Protein AF-B5VSN3-F1 (afdb_monomer)

Organism: Saccharomyces cerevisiae (strain AWRI1631) (NCBI:txid545124)

Secondary structure (DSSP, 8-state):
-EEE--TTGGGT--------------S---------------GGGS-HHHHHHHTS----EEESEEEE--SHHHHHHHHHHHHHHHHHS-S---EEEE-SSSSTTTT-----EE-HHHHHHH-TT---TTSSSS-GGGEEE-----EEEEETTEEEEEPPPGGG--TTT-EEE-TT-

Radius of gyration: 22.96 Å; Cα contacts (8 Å, |Δi|>4): 185; chains: 1; bounding box: 56×45×65 Å

pLDDT: mean 77.48, std 22.09, range [25.81, 97.44]

Nearest PDB structures (foldseek):
  5mq6-assembly1_A  TM=5.445E-01  e=1.965E+00  Thermothelomyces thermophilus
  6wxq-assembly1_B  TM=4.000E-01  e=3.813E+00  Sac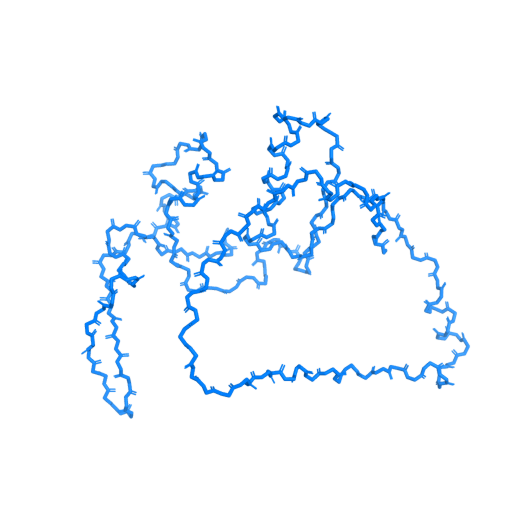charolobus solfataricus

Mean predicted aligned error: 13.09 Å

InterPro domains:
  IPR036188 FAD/NAD(P)-binding domain superfamily [G3DSA:3.50.50.60] (61-177)
  IPR036188 FAD/NAD(P)-binding domain superfamily [SSF51905] (62-170)
  IPR040156 Electron transfer flavoprotein-ubiquinone oxidoreductase [PTHR10617] (43-177)

Solvent-accessible surface area (backbone atoms only — not comparable to full-atom values): 11647 Å² total; per-residue (Å²): 90,82,45,78,71,58,92,69,67,68,77,75,63,80,79,78,81,82,76,83,76,83,80,77,90,74,84,78,90,79,73,78,77,73,82,75,78,63,80,71,74,61,75,86,79,54,55,72,67,57,52,50,63,73,63,54,88,66,69,67,51,83,33,72,40,80,38,82,39,50,48,73,69,40,46,52,48,54,53,51,54,51,55,47,23,66,74,78,55,85,66,69,79,42,73,46,73,46,51,92,46,97,43,81,32,72,80,54,82,63,93,37,72,46,62,32,68,64,41,44,73,77,41,71,84,65,85,40,96,76,43,38,102,59,62,71,91,63,44,44,72,29,81,75,86,84,44,66,51,78,55,91,96,43,74,44,80,45,88,71,55,81,91,73,68,41,61,83,68,22,26,40,40,64,72,52,112

Sequence (177 aa):
MIKFTNENLIRGIRMTISAKSRHLALGTDMTRKFSLSCRFLNKANLTEEEKELLNEPRARDYVDVCIVGGGPAGLATAIKLKQLDNSSGTGQLRVVVLEKSSVLGGQTVSGAILEPGVWKELFPDEKSDIGIPLPKELATLVTKEHLKFLKGKWAISVPEPSQMINKGRNYIVSLNQ

Structure (mmCIF, N/CA/C/O backbone):
data_AF-B5VSN3-F1
#
_entry.id   AF-B5VSN3-F1
#
loop_
_atom_site.group_PDB
_atom_site.id
_atom_site.type_symbol
_atom_site.label_atom_id
_atom_site.label_alt_id
_atom_site.label_comp_id
_atom_site.label_asym_id
_atom_site.label_entity_id
_atom_site.label_seq_id
_atom_site.pdbx_PDB_ins_code
_atom_site.Cartn_x
_atom_site.Cartn_y
_atom_site.Cartn_z
_atom_site.occupancy
_atom_site.B_iso_or_equiv
_atom_site.auth_seq_id
_atom_site.auth_comp_id
_atom_site.auth_asym_id
_atom_site.auth_atom_id
_atom_site.pdbx_PDB_model_num
ATOM 1 N N . MET A 1 1 ? -8.349 1.390 23.934 1.00 45.75 1 MET A N 1
ATOM 2 C CA . MET A 1 1 ? -8.707 0.011 23.502 1.00 45.75 1 MET A CA 1
ATOM 3 C C . MET A 1 1 ? -9.962 0.106 22.651 1.00 45.75 1 MET A C 1
ATOM 5 O O . MET A 1 1 ? -10.958 0.610 23.158 1.00 45.75 1 MET A O 1
ATOM 9 N N . ILE A 1 2 ? -9.895 -0.281 21.375 1.00 48.22 2 ILE A N 1
ATOM 10 C CA . ILE A 1 2 ? -11.029 -0.165 20.445 1.00 48.22 2 ILE A CA 1
ATOM 11 C C . ILE A 1 2 ? -12.015 -1.301 20.718 1.00 48.22 2 ILE A C 1
ATOM 13 O O . ILE A 1 2 ? -11.603 -2.455 20.831 1.00 48.22 2 ILE A O 1
ATOM 17 N N . LYS A 1 3 ? -13.299 -0.967 20.876 1.00 41.62 3 LYS A N 1
ATOM 18 C CA . LYS A 1 3 ? -14.378 -1.949 21.024 1.00 41.62 3 LYS A CA 1
ATOM 19 C C . LYS A 1 3 ? -15.185 -1.995 19.729 1.00 41.62 3 LYS A C 1
ATOM 21 O O . LYS A 1 3 ? -15.643 -0.959 19.257 1.00 41.62 3 LYS A O 1
ATOM 26 N N . PHE A 1 4 ? -15.350 -3.194 19.180 1.00 42.50 4 PHE A N 1
ATOM 27 C CA . PHE A 1 4 ? -16.197 -3.442 18.016 1.00 42.50 4 PHE A CA 1
ATOM 28 C C . PHE A 1 4 ? -17.667 -3.344 18.439 1.00 42.50 4 PHE A C 1
ATOM 30 O O . PHE A 1 4 ? -18.063 -3.975 19.420 1.00 42.50 4 PHE A O 1
ATOM 37 N N . THR A 1 5 ? -18.456 -2.518 17.752 1.00 42.69 5 THR A N 1
ATOM 38 C CA . THR A 1 5 ? -19.834 -2.182 18.156 1.00 42.69 5 THR A CA 1
ATOM 39 C C . THR A 1 5 ? -20.899 -3.162 17.685 1.00 42.69 5 THR A C 1
ATOM 41 O O . THR A 1 5 ? -22.016 -3.090 18.189 1.00 42.69 5 THR A O 1
ATOM 44 N N . ASN A 1 6 ? -20.624 -4.066 16.740 1.00 43.12 6 ASN A N 1
ATOM 45 C CA . ASN A 1 6 ? -21.704 -4.883 16.187 1.00 43.12 6 ASN A CA 1
ATOM 46 C C . ASN A 1 6 ? -21.222 -6.203 15.569 1.00 43.12 6 ASN A C 1
ATOM 48 O O . ASN A 1 6 ? -20.603 -6.213 14.507 1.00 43.12 6 ASN A O 1
ATOM 52 N N . GLU A 1 7 ? -21.569 -7.334 16.187 1.00 45.59 7 GLU A N 1
ATOM 53 C CA . GLU A 1 7 ? -21.295 -8.673 15.635 1.00 45.59 7 GLU A CA 1
ATOM 54 C C . GLU A 1 7 ? -22.140 -8.988 14.380 1.00 45.59 7 GLU A C 1
ATOM 56 O O . GLU A 1 7 ? -21.843 -9.926 13.640 1.00 45.59 7 GLU A O 1
ATOM 61 N N . ASN A 1 8 ? -23.171 -8.183 14.089 1.00 41.06 8 ASN A N 1
ATOM 62 C CA . ASN A 1 8 ? -24.129 -8.448 13.011 1.00 41.06 8 ASN A CA 1
ATOM 63 C C . ASN A 1 8 ? -23.802 -7.782 11.661 1.00 41.06 8 ASN A C 1
ATOM 65 O O . ASN A 1 8 ? -24.326 -8.225 10.639 1.00 41.06 8 ASN A O 1
ATOM 69 N N . LEU A 1 9 ? -22.917 -6.776 11.604 1.00 43.16 9 LEU A N 1
ATOM 70 C CA . LEU A 1 9 ? -22.635 -6.042 10.355 1.00 43.16 9 LEU A CA 1
ATOM 71 C C . LEU A 1 9 ? -21.688 -6.805 9.404 1.00 43.16 9 LEU A C 1
ATOM 73 O O . LEU A 1 9 ? -21.712 -6.610 8.191 1.00 43.16 9 LEU A O 1
ATOM 77 N N . ILE A 1 10 ? -20.909 -7.753 9.937 1.00 43.22 10 ILE A N 1
ATOM 78 C CA . ILE A 1 10 ? -19.956 -8.575 9.170 1.00 43.22 10 ILE A CA 1
ATOM 79 C C . ILE A 1 10 ? -20.681 -9.603 8.274 1.00 43.22 10 ILE A C 1
ATOM 81 O O . ILE A 1 10 ? -20.116 -10.086 7.296 1.00 43.22 10 ILE A O 1
ATOM 85 N N . ARG A 1 11 ? -21.960 -9.913 8.541 1.00 40.06 11 ARG A N 1
ATOM 86 C CA . ARG A 1 11 ? -22.731 -10.900 7.759 1.00 40.06 11 ARG A CA 1
ATOM 87 C C . ARG A 1 11 ? -23.203 -10.391 6.390 1.00 40.06 11 ARG A C 1
ATOM 89 O O . ARG A 1 11 ? -23.526 -11.212 5.537 1.00 40.06 11 ARG A O 1
ATOM 96 N N . GLY A 1 12 ? -23.242 -9.073 6.169 1.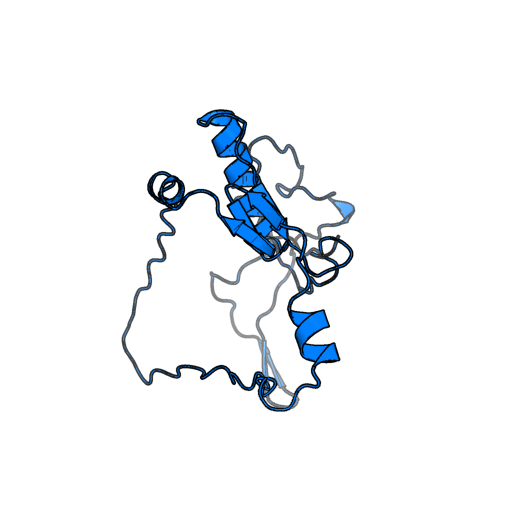00 33.47 12 GLY A N 1
ATOM 97 C CA . GLY A 1 12 ? -23.753 -8.471 4.927 1.00 33.47 12 GLY A CA 1
ATOM 98 C C . GLY A 1 12 ? -22.705 -8.247 3.832 1.00 33.47 12 GLY A C 1
ATOM 99 O O . GLY A 1 12 ? -23.048 -8.190 2.654 1.00 33.47 12 GLY A O 1
ATOM 100 N N . ILE A 1 13 ? -21.421 -8.161 4.190 1.00 40.94 13 ILE A N 1
ATOM 101 C CA . ILE A 1 13 ? -20.334 -7.887 3.242 1.00 40.94 13 ILE A CA 1
ATOM 102 C C . ILE A 1 13 ? -19.675 -9.219 2.866 1.00 40.94 13 ILE A C 1
ATOM 104 O O . ILE A 1 13 ? -18.690 -9.654 3.461 1.00 40.94 13 ILE A O 1
ATOM 108 N N . ARG A 1 14 ? -20.237 -9.904 1.865 1.00 32.31 14 ARG A N 1
ATOM 109 C CA . ARG A 1 14 ? -19.662 -11.138 1.306 1.00 32.31 14 ARG A CA 1
ATOM 110 C C . ARG A 1 14 ? -18.461 -10.795 0.413 1.00 32.31 14 ARG A C 1
ATOM 112 O O . ARG A 1 14 ? -18.553 -10.839 -0.811 1.00 32.31 14 ARG A O 1
ATOM 119 N N . MET A 1 15 ? -17.321 -10.458 1.018 1.00 30.66 15 MET A N 1
ATOM 120 C CA . MET A 1 15 ? -16.032 -10.385 0.315 1.00 30.66 15 MET A CA 1
ATOM 121 C C . MET A 1 15 ? -15.606 -11.809 -0.050 1.00 30.66 15 MET A C 1
ATOM 123 O O . MET A 1 15 ? -15.008 -12.532 0.744 1.00 30.66 15 MET A O 1
ATOM 127 N N . THR A 1 16 ? -15.978 -12.250 -1.251 1.00 25.81 16 THR A N 1
ATOM 128 C CA . THR A 1 16 ? -15.616 -13.576 -1.759 1.00 25.81 16 THR A CA 1
ATOM 129 C C . THR A 1 16 ? -14.185 -13.517 -2.284 1.00 25.81 16 THR A C 1
ATOM 131 O O . THR A 1 16 ? -13.958 -13.315 -3.472 1.00 25.81 16 THR A O 1
ATOM 134 N N . ILE A 1 17 ? -13.196 -13.673 -1.404 1.00 34.41 17 ILE A N 1
ATOM 135 C CA . ILE A 1 17 ? -11.809 -13.880 -1.832 1.00 34.41 17 ILE A CA 1
ATOM 136 C C . ILE A 1 17 ? -11.719 -15.324 -2.344 1.00 34.41 17 ILE A C 1
ATOM 138 O O . ILE A 1 17 ? -11.522 -16.267 -1.580 1.00 34.41 17 ILE A O 1
ATOM 142 N N . SER A 1 18 ? -11.933 -15.522 -3.646 1.00 28.95 18 SER A N 1
ATOM 143 C CA . SER A 1 18 ? -11.805 -16.832 -4.291 1.00 28.95 18 SER A CA 1
ATOM 144 C C . SER A 1 18 ? -10.325 -17.191 -4.473 1.00 28.95 18 SER A C 1
ATOM 146 O O . SER A 1 18 ? -9.770 -17.068 -5.565 1.00 28.95 18 SER A O 1
ATOM 148 N N . ALA A 1 19 ? -9.682 -17.691 -3.419 1.00 32.91 19 ALA A N 1
ATOM 149 C CA . ALA A 1 19 ? -8.397 -18.371 -3.537 1.00 32.91 19 ALA A CA 1
ATOM 150 C C . ALA A 1 19 ? -8.619 -19.794 -4.087 1.00 32.91 19 ALA A C 1
ATOM 152 O O . ALA A 1 19 ? -8.910 -20.730 -3.343 1.00 32.91 19 ALA A O 1
ATOM 153 N N . LYS A 1 20 ? -8.494 -19.983 -5.408 1.00 29.33 20 LYS A N 1
ATOM 154 C CA . LYS A 1 20 ? -8.434 -21.326 -6.016 1.00 29.33 20 LYS A CA 1
ATOM 155 C C . LYS A 1 20 ? -7.078 -21.964 -5.692 1.00 29.33 20 LYS A C 1
ATOM 157 O O . LYS A 1 20 ? -6.143 -21.887 -6.484 1.00 29.33 20 LYS A O 1
ATOM 162 N N . SER A 1 21 ? -6.974 -22.608 -4.532 1.00 34.50 21 SER A N 1
ATOM 163 C CA . SER A 1 21 ? -5.844 -23.484 -4.209 1.00 34.50 21 SER A CA 1
ATOM 164 C C . SER A 1 21 ? -6.031 -24.822 -4.929 1.00 34.50 21 SER A C 1
ATOM 166 O O . SER A 1 21 ? -6.874 -25.634 -4.550 1.00 34.50 21 SER A O 1
ATOM 168 N N . ARG A 1 22 ? -5.280 -25.050 -6.013 1.00 33.09 22 ARG A N 1
ATOM 169 C CA . ARG A 1 22 ? -5.119 -26.393 -6.587 1.00 33.09 22 ARG A CA 1
ATOM 170 C C . ARG A 1 22 ? -4.078 -27.121 -5.743 1.00 33.09 2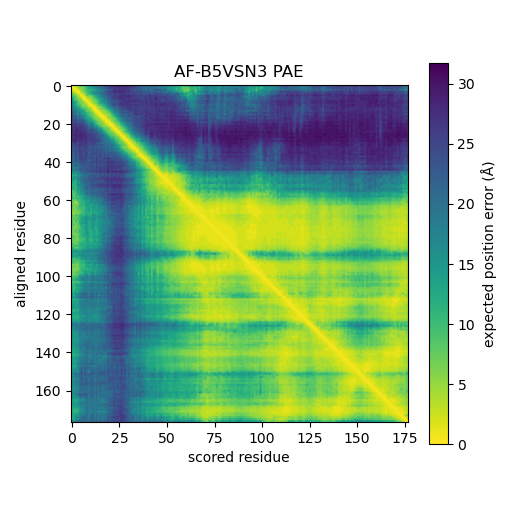2 ARG A C 1
ATOM 172 O O . ARG A 1 22 ? -2.882 -26.971 -5.967 1.00 33.09 22 ARG A O 1
ATOM 179 N N . HIS A 1 23 ? -4.539 -27.860 -4.743 1.00 29.59 23 HIS A N 1
ATOM 180 C CA . HIS A 1 23 ? -3.684 -28.714 -3.928 1.00 29.59 23 HIS A CA 1
ATOM 181 C C . HIS A 1 23 ? -3.366 -30.002 -4.702 1.00 29.59 23 HIS A C 1
ATOM 183 O O . HIS A 1 23 ? -4.217 -30.875 -4.848 1.00 29.59 23 HIS A O 1
ATOM 189 N N . LEU A 1 24 ? -2.138 -30.105 -5.217 1.00 33.94 24 LEU A N 1
ATOM 190 C CA . LEU A 1 24 ? -1.492 -31.390 -5.474 1.00 33.94 24 LEU A CA 1
ATOM 191 C C . LEU A 1 24 ? -0.785 -31.769 -4.174 1.00 33.94 24 LEU A C 1
ATOM 193 O O . LEU A 1 24 ? 0.160 -31.107 -3.753 1.00 33.94 24 LEU A O 1
ATOM 197 N N . ALA A 1 25 ? -1.328 -32.782 -3.507 1.00 40.59 25 ALA A N 1
ATOM 198 C CA . ALA A 1 25 ? -0.822 -33.299 -2.250 1.00 40.59 25 ALA A CA 1
ATOM 199 C C . ALA A 1 25 ? 0.573 -33.903 -2.447 1.00 40.59 25 ALA A C 1
ATOM 201 O O . ALA A 1 25 ? 0.716 -34.893 -3.160 1.00 40.59 25 ALA A O 1
ATOM 202 N N . LEU A 1 26 ? 1.584 -33.340 -1.783 1.00 34.41 26 LEU A N 1
ATOM 203 C CA . LEU A 1 26 ? 2.806 -34.062 -1.444 1.00 34.41 26 LEU A CA 1
ATOM 204 C C . LEU A 1 26 ? 3.528 -33.376 -0.273 1.00 34.41 26 LEU A C 1
ATOM 206 O O . LEU A 1 26 ? 4.030 -32.267 -0.408 1.00 34.41 26 LEU A O 1
ATOM 210 N N . GLY A 1 27 ? 3.610 -34.094 0.850 1.00 38.00 27 GLY A N 1
ATOM 211 C CA . GLY A 1 27 ? 4.744 -34.023 1.773 1.00 38.00 27 GLY A CA 1
ATOM 212 C C . GLY A 1 27 ? 4.756 -32.909 2.822 1.00 38.00 27 GLY A C 1
ATOM 213 O O . GLY A 1 27 ? 5.206 -31.801 2.565 1.00 38.00 27 GLY A O 1
ATOM 214 N N . THR A 1 28 ? 4.427 -33.306 4.056 1.00 38.47 28 THR A N 1
ATOM 215 C CA . THR A 1 28 ? 4.777 -32.675 5.345 1.00 38.47 28 THR A CA 1
ATOM 216 C C . THR A 1 28 ? 4.220 -31.273 5.612 1.00 38.47 28 THR A C 1
ATOM 218 O O . THR A 1 28 ? 4.776 -30.264 5.184 1.00 38.47 28 THR A O 1
ATOM 221 N N . ASP A 1 29 ? 3.167 -31.225 6.435 1.00 40.72 29 ASP A N 1
ATOM 222 C CA . ASP A 1 29 ? 2.697 -30.024 7.130 1.00 40.72 29 ASP A CA 1
ATOM 223 C C . ASP A 1 29 ? 3.810 -29.455 8.016 1.00 40.72 29 ASP A C 1
ATOM 225 O O . ASP A 1 29 ? 3.952 -29.771 9.199 1.00 40.72 29 ASP A O 1
ATOM 229 N N . MET A 1 30 ? 4.626 -28.577 7.443 1.00 41.88 30 MET A N 1
ATOM 230 C CA . MET A 1 30 ? 5.536 -27.741 8.206 1.00 41.88 30 MET A CA 1
ATOM 231 C C . MET A 1 30 ? 4.739 -26.562 8.775 1.00 41.88 30 MET A C 1
ATOM 233 O O . MET A 1 30 ? 4.862 -25.419 8.333 1.00 41.88 30 MET A O 1
ATOM 237 N N . THR A 1 31 ? 3.899 -26.831 9.778 1.00 42.66 31 THR A N 1
ATOM 238 C CA . THR A 1 31 ? 3.312 -25.769 10.597 1.00 42.66 31 THR A CA 1
ATOM 239 C C . THR A 1 31 ? 4.455 -25.064 11.323 1.00 42.66 31 THR A C 1
ATOM 241 O O . THR A 1 31 ? 5.028 -25.607 12.273 1.00 42.66 31 THR A O 1
ATOM 244 N N . ARG A 1 32 ? 4.829 -23.857 10.884 1.00 41.09 32 ARG A N 1
ATOM 245 C CA . ARG A 1 32 ? 5.711 -22.989 11.672 1.00 41.09 32 ARG A CA 1
ATOM 246 C C . ARG A 1 32 ? 5.003 -22.694 12.992 1.00 41.09 32 ARG A C 1
ATOM 248 O O . ARG A 1 32 ? 4.080 -21.886 13.036 1.00 41.09 32 ARG A O 1
ATOM 255 N N . LYS A 1 33 ? 5.439 -23.344 14.073 1.00 36.00 33 LYS A N 1
ATOM 256 C CA . LYS A 1 33 ? 5.098 -22.925 15.433 1.00 36.00 33 LYS A CA 1
ATOM 257 C C . LYS A 1 33 ? 5.699 -21.536 15.624 1.00 36.00 33 LYS A C 1
ATOM 259 O O . LYS A 1 33 ? 6.909 -21.405 15.797 1.00 36.00 33 LYS A O 1
ATOM 264 N N . PHE A 1 34 ? 4.875 -20.496 15.543 1.00 40.59 34 PHE A N 1
ATOM 265 C CA . PHE A 1 34 ? 5.279 -19.193 16.051 1.00 40.59 34 PHE A CA 1
ATOM 266 C C . PHE A 1 34 ? 5.661 -19.376 17.519 1.00 40.59 34 PHE A C 1
ATOM 268 O O . PHE A 1 34 ? 4.905 -19.957 18.299 1.00 40.59 34 PHE A O 1
ATOM 275 N N . SER A 1 35 ? 6.858 -18.921 17.883 1.00 44.84 35 SER A N 1
ATOM 276 C CA . SER A 1 35 ? 7.252 -18.825 19.281 1.00 44.84 35 SER A CA 1
ATOM 277 C C . SER A 1 35 ? 6.304 -17.840 19.960 1.00 44.84 35 SER A C 1
ATOM 279 O O . SER A 1 35 ? 6.446 -16.628 19.823 1.00 44.84 35 SER A O 1
ATOM 281 N N . LEU A 1 36 ? 5.330 -18.369 20.697 1.00 42.28 36 LEU A N 1
ATOM 282 C CA . LEU A 1 36 ? 4.501 -17.631 21.648 1.00 42.28 36 LEU A CA 1
ATOM 283 C C . LEU A 1 36 ? 5.272 -17.358 22.945 1.00 42.28 36 LEU A C 1
ATOM 285 O O . LEU A 1 36 ? 4.664 -17.256 24.007 1.00 42.28 36 LEU A O 1
ATOM 289 N N . SER A 1 37 ? 6.602 -17.206 22.884 1.00 41.84 37 SER A N 1
ATOM 290 C CA . SER A 1 37 ? 7.376 -16.637 23.990 1.00 41.84 37 SER A CA 1
ATOM 291 C C . SER A 1 37 ? 7.079 -15.137 24.101 1.00 41.84 37 SER A C 1
ATOM 293 O O . SER A 1 37 ? 7.939 -14.268 23.997 1.00 41.84 37 SER A O 1
ATOM 295 N N . CYS A 1 38 ? 5.804 -14.814 24.297 1.00 39.34 38 CYS A N 1
ATOM 296 C CA . CYS A 1 38 ? 5.445 -13.710 25.140 1.00 39.34 38 CYS A CA 1
ATOM 297 C C . CYS A 1 38 ? 5.936 -14.134 26.523 1.00 39.3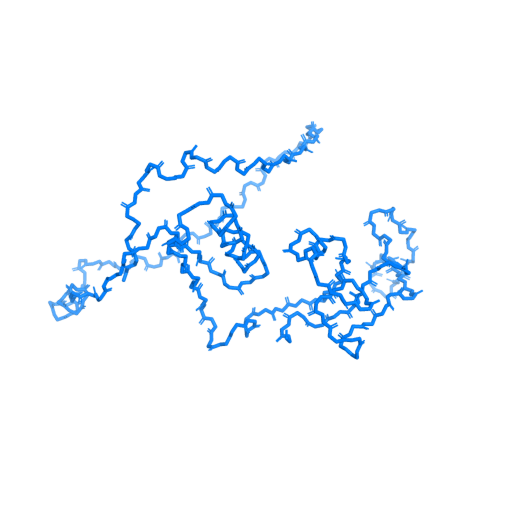4 38 CYS A C 1
ATOM 299 O O . CYS A 1 38 ? 5.472 -15.137 27.069 1.00 39.34 38 CYS A O 1
ATOM 301 N N . ARG A 1 39 ? 6.909 -13.410 27.082 1.00 47.16 39 ARG A N 1
ATOM 302 C CA . ARG A 1 39 ? 7.096 -13.421 28.530 1.00 47.16 39 ARG A CA 1
ATOM 303 C C . ARG A 1 39 ? 5.780 -12.916 29.106 1.00 47.16 39 ARG A C 1
ATOM 305 O O . ARG A 1 39 ? 5.575 -11.711 29.206 1.00 47.16 39 ARG A O 1
ATOM 312 N N . PHE A 1 40 ? 4.865 -13.836 29.397 1.00 47.84 40 PHE A N 1
ATOM 313 C CA . PHE A 1 40 ? 3.697 -13.541 30.198 1.00 47.84 40 PHE A CA 1
ATOM 314 C C . PHE A 1 40 ? 4.254 -13.014 31.513 1.00 47.84 40 PHE A C 1
ATOM 316 O O . PHE A 1 40 ? 4.848 -13.766 32.285 1.00 47.84 40 PHE A O 1
ATOM 323 N N . LEU A 1 41 ? 4.152 -11.699 31.713 1.00 52.19 41 LEU A N 1
ATOM 324 C CA . LEU A 1 41 ? 4.392 -11.088 33.008 1.00 52.19 41 LEU A CA 1
ATOM 325 C C . LEU A 1 41 ? 3.548 -11.874 34.003 1.00 52.19 41 LEU A C 1
ATOM 327 O O . LEU A 1 41 ? 2.320 -11.929 33.879 1.00 52.19 41 LEU A O 1
ATOM 331 N N . ASN A 1 42 ? 4.217 -12.558 34.926 1.00 57.47 42 ASN A N 1
ATOM 332 C CA . ASN A 1 42 ? 3.537 -13.328 35.942 1.00 57.47 42 ASN A CA 1
ATOM 333 C C . ASN A 1 42 ? 2.847 -12.317 36.858 1.00 57.47 42 ASN A C 1
ATOM 335 O O . ASN A 1 42 ? 3.489 -11.745 37.735 1.00 57.47 42 ASN A O 1
ATOM 339 N N . LYS A 1 43 ? 1.556 -12.051 36.615 1.00 60.19 43 LYS A N 1
ATOM 340 C CA . LYS A 1 43 ? 0.777 -11.037 37.347 1.00 60.19 43 LYS A CA 1
ATOM 341 C C . LYS A 1 43 ? 0.825 -11.221 38.869 1.00 60.19 43 LYS A C 1
ATOM 343 O O . LYS A 1 43 ? 0.571 -10.272 39.601 1.00 60.19 43 LYS A O 1
ATOM 348 N N . ALA A 1 44 ? 1.154 -12.428 39.327 1.00 66.19 44 ALA A N 1
ATOM 349 C CA . ALA A 1 44 ? 1.334 -12.767 40.731 1.00 66.19 44 ALA A CA 1
ATOM 350 C C . ALA A 1 44 ? 2.533 -12.065 41.406 1.00 66.19 44 ALA A C 1
ATOM 352 O O . ALA A 1 44 ? 2.486 -11.870 42.612 1.00 66.19 44 ALA A O 1
ATOM 353 N N . ASN A 1 45 ? 3.566 -11.660 40.654 1.00 71.38 45 ASN A N 1
ATOM 354 C CA . ASN A 1 45 ? 4.796 -11.046 41.185 1.00 71.38 45 ASN A CA 1
ATOM 355 C C . ASN A 1 45 ? 4.870 -9.519 40.994 1.00 71.38 45 ASN A C 1
ATOM 357 O O . ASN A 1 45 ? 5.946 -8.946 41.130 1.00 71.38 45 ASN A O 1
ATOM 361 N N . LEU A 1 46 ? 3.759 -8.872 40.642 1.00 75.50 46 LEU A N 1
ATOM 362 C CA . LEU A 1 46 ? 3.703 -7.418 40.482 1.00 75.50 46 LEU A CA 1
ATOM 363 C C . LEU A 1 46 ? 3.416 -6.747 41.825 1.00 75.50 46 LEU A C 1
ATOM 365 O O . LEU A 1 46 ? 2.634 -7.275 42.624 1.00 75.50 46 LEU A O 1
ATOM 369 N N . THR A 1 47 ? 4.009 -5.580 42.051 1.00 84.38 47 THR A N 1
ATOM 370 C CA . THR A 1 47 ? 3.668 -4.734 43.199 1.00 84.38 47 THR A CA 1
ATOM 371 C C . THR A 1 47 ? 2.227 -4.228 43.077 1.00 84.38 47 THR A C 1
ATOM 373 O O . THR A 1 47 ? 1.640 -4.213 41.992 1.00 84.38 47 THR A O 1
ATOM 376 N N . GLU A 1 48 ? 1.619 -3.827 44.195 1.00 83.38 48 GLU A N 1
ATOM 377 C CA . GLU A 1 48 ? 0.251 -3.284 44.174 1.00 83.38 48 GLU A CA 1
ATOM 378 C C . GLU A 1 48 ? 0.158 -2.012 43.316 1.00 83.38 48 GLU A C 1
ATOM 380 O O . GLU A 1 48 ? -0.796 -1.853 42.559 1.00 83.38 48 GLU A O 1
ATOM 385 N N . GLU A 1 49 ? 1.210 -1.189 43.310 1.00 82.38 49 GLU A N 1
ATOM 386 C CA . GLU A 1 49 ? 1.330 -0.009 42.446 1.00 82.38 49 GLU A CA 1
ATOM 387 C C . GLU A 1 49 ? 1.337 -0.379 40.950 1.00 82.38 49 GLU A C 1
ATOM 389 O O . GLU A 1 49 ? 0.636 0.235 40.145 1.00 82.38 49 GLU A O 1
ATOM 394 N N . GLU A 1 50 ? 2.073 -1.425 40.554 1.00 81.31 50 GLU A N 1
ATOM 395 C CA . GLU A 1 50 ? 2.093 -1.911 39.166 1.00 81.31 50 GLU A CA 1
ATOM 396 C C . GLU A 1 50 ? 0.739 -2.493 38.739 1.00 81.31 50 GLU A C 1
ATOM 398 O O . GLU A 1 50 ? 0.314 -2.327 37.591 1.00 81.31 50 GLU A O 1
ATOM 403 N N . LYS A 1 51 ? 0.041 -3.178 39.652 1.00 81.56 51 LYS A N 1
ATOM 404 C CA . LYS A 1 51 ? -1.313 -3.694 39.403 1.00 81.56 51 LYS A CA 1
ATOM 405 C C . LYS A 1 51 ? -2.311 -2.557 39.218 1.00 81.56 51 LYS A C 1
ATOM 407 O O . LYS A 1 51 ? -3.184 -2.666 38.358 1.00 81.56 51 LYS A O 1
ATOM 412 N N . GLU A 1 52 ? -2.184 -1.486 39.991 1.00 85.50 52 GLU A N 1
ATOM 413 C CA . GLU A 1 52 ? -3.053 -0.316 39.906 1.00 85.50 52 GLU A CA 1
ATOM 414 C C . GLU A 1 52 ? -2.819 0.469 38.608 1.00 85.50 52 GLU A C 1
ATOM 416 O O . GLU A 1 52 ? -3.779 0.742 37.885 1.00 85.50 52 GLU A O 1
ATOM 421 N N . LEU A 1 53 ? -1.555 0.679 38.216 1.00 82.50 53 LEU A N 1
ATOM 422 C CA . LEU A 1 53 ? -1.187 1.249 36.912 1.00 82.50 53 LEU A CA 1
ATOM 423 C C . LEU A 1 53 ? -1.725 0.419 35.735 1.00 82.50 53 LEU A C 1
ATOM 425 O O . LEU A 1 53 ? -2.241 0.963 34.763 1.00 82.50 53 LEU A O 1
ATOM 429 N N . LEU A 1 54 ? -1.663 -0.914 35.808 1.00 81.56 54 LEU A N 1
ATOM 430 C CA . LEU A 1 54 ? -2.196 -1.790 34.754 1.00 81.56 54 LEU A CA 1
ATOM 431 C C . LEU A 1 54 ? -3.728 -1.769 34.649 1.00 81.56 54 LEU A C 1
ATOM 433 O O . LEU A 1 54 ? -4.274 -2.111 33.591 1.00 81.56 54 LEU A O 1
ATOM 437 N N . ASN A 1 55 ? -4.416 -1.417 35.736 1.00 83.88 55 ASN A N 1
ATOM 438 C CA . ASN A 1 55 ? -5.874 -1.387 35.819 1.00 83.88 55 ASN A CA 1
ATOM 439 C C . ASN A 1 55 ? -6.465 0.001 35.552 1.00 83.88 55 ASN A C 1
ATOM 441 O O . ASN A 1 55 ? -7.690 0.152 35.591 1.00 83.88 55 ASN A O 1
ATOM 445 N N . GLU A 1 56 ? -5.632 0.988 35.221 1.00 87.44 56 GLU A N 1
ATOM 446 C CA . GLU A 1 56 ? -6.101 2.324 34.883 1.00 87.44 56 GLU A CA 1
ATOM 447 C C . GLU A 1 56 ? -7.143 2.288 33.738 1.00 87.44 56 GLU A C 1
ATOM 449 O O . GLU A 1 56 ? -7.026 1.520 32.762 1.00 87.44 56 GLU A O 1
ATOM 454 N N . PRO A 1 57 ? -8.210 3.101 33.822 1.00 86.88 57 PRO A N 1
ATOM 455 C CA . PRO A 1 57 ? -9.232 3.148 32.791 1.00 86.88 57 PRO A CA 1
ATOM 456 C C . PRO A 1 57 ? -8.665 3.779 31.513 1.00 86.88 57 PRO A C 1
ATOM 458 O O . PRO A 1 57 ? -8.634 4.991 31.335 1.00 86.88 57 PRO A O 1
ATOM 461 N N . ARG A 1 58 ? -8.246 2.936 30.569 1.00 86.88 58 ARG A N 1
ATOM 462 C CA . ARG A 1 58 ? -7.786 3.387 29.247 1.00 86.88 58 ARG A CA 1
ATOM 463 C C . ARG A 1 58 ? -8.943 3.952 28.429 1.00 86.88 58 ARG A C 1
ATOM 465 O O . ARG A 1 58 ? -9.991 3.306 28.344 1.00 86.88 58 ARG A O 1
ATOM 472 N N . ALA A 1 59 ? -8.714 5.070 27.737 1.00 87.56 59 ALA A N 1
ATOM 473 C CA . ALA A 1 59 ? -9.662 5.635 26.779 1.00 87.56 59 ALA A CA 1
ATOM 474 C C . ALA A 1 59 ? -10.131 4.577 25.758 1.00 87.56 59 ALA A C 1
ATOM 476 O O . ALA A 1 59 ? -9.366 3.715 25.287 1.00 87.56 59 ALA A O 1
ATOM 477 N N . ARG A 1 60 ? -11.428 4.608 25.453 1.00 87.38 60 ARG A N 1
ATOM 478 C CA . ARG A 1 60 ? -12.096 3.664 24.552 1.00 87.38 60 ARG A CA 1
ATOM 479 C C . ARG A 1 60 ? -12.875 4.432 23.515 1.00 87.38 60 ARG A C 1
ATOM 481 O O . ARG A 1 60 ? -13.380 5.513 23.792 1.00 87.38 60 ARG A O 1
ATOM 488 N N . ASP A 1 61 ? -12.976 3.817 22.354 1.00 90.19 61 ASP A N 1
ATOM 489 C CA . ASP A 1 61 ? -13.663 4.389 21.220 1.00 90.19 61 ASP A CA 1
ATOM 490 C C . ASP A 1 61 ? -14.442 3.295 20.479 1.00 90.19 61 ASP A C 1
ATOM 492 O O . ASP A 1 61 ? -14.041 2.122 20.502 1.00 90.19 61 ASP A O 1
ATOM 496 N N . TYR A 1 62 ? -15.568 3.682 19.883 1.00 92.44 62 TYR A N 1
ATOM 497 C CA . TYR A 1 62 ? -16.569 2.791 19.290 1.00 92.44 62 TYR A CA 1
ATOM 498 C C . TYR A 1 62 ? -16.573 2.907 17.769 1.00 92.44 62 TYR A C 1
ATOM 500 O O . TYR A 1 62 ? -16.943 3.946 17.231 1.00 92.44 62 TYR A O 1
ATOM 508 N N . VAL A 1 63 ? -16.175 1.851 17.065 1.00 93.25 63 VAL A N 1
ATOM 509 C CA . VAL A 1 63 ? -16.041 1.865 15.599 1.00 93.25 63 VAL A CA 1
ATOM 510 C C . VAL A 1 63 ? -16.752 0.665 14.993 1.00 93.25 63 VAL A C 1
ATOM 512 O O . VAL A 1 63 ? -16.793 -0.402 15.610 1.00 93.25 63 VAL A O 1
ATOM 515 N N . ASP A 1 64 ? -17.238 0.825 13.765 1.00 93.50 64 ASP A N 1
ATOM 516 C CA . ASP A 1 64 ? -17.867 -0.272 13.031 1.00 93.50 64 ASP A CA 1
ATOM 517 C C . ASP A 1 64 ? -16.808 -1.225 12.478 1.00 93.50 64 ASP A C 1
ATOM 519 O O . ASP A 1 64 ? -16.940 -2.444 12.570 1.00 93.50 64 ASP A O 1
ATOM 523 N N . VAL A 1 65 ? -15.717 -0.664 11.943 1.00 94.31 65 VAL A N 1
ATOM 524 C CA . VAL A 1 65 ? -14.591 -1.434 11.411 1.00 94.31 65 VAL A CA 1
ATOM 525 C C . VAL A 1 65 ? -13.276 -0.863 11.928 1.00 94.31 65 VAL A C 1
ATOM 527 O O . VAL A 1 65 ? -12.960 0.307 11.717 1.00 94.31 65 VAL A O 1
ATOM 530 N N . CYS A 1 66 ? -12.481 -1.717 12.573 1.00 95.31 66 CYS A N 1
ATOM 531 C CA . CYS A 1 66 ? -11.106 -1.419 12.959 1.00 95.31 66 CYS A CA 1
ATOM 532 C C . CYS A 1 66 ? -10.143 -2.242 12.103 1.00 95.31 66 CYS A C 1
ATOM 534 O O . CYS A 1 66 ? -10.140 -3.470 12.175 1.00 95.31 66 CYS A O 1
ATOM 536 N N . ILE A 1 67 ? -9.296 -1.565 11.337 1.00 96.31 67 ILE A N 1
ATOM 537 C CA . ILE A 1 67 ? -8.240 -2.166 10.525 1.00 96.31 67 ILE A CA 1
ATOM 538 C C . ILE A 1 67 ? -6.920 -1.972 11.263 1.00 96.31 67 ILE A C 1
ATOM 540 O O . ILE A 1 67 ? -6.579 -0.857 11.649 1.00 96.31 67 ILE A O 1
ATOM 544 N N . VAL A 1 68 ? -6.175 -3.055 11.474 1.00 95.69 68 VAL A N 1
ATOM 545 C CA . VAL A 1 68 ? -4.854 -3.009 12.111 1.00 95.69 68 VAL A CA 1
ATOM 546 C C . VAL A 1 68 ? -3.791 -3.170 11.028 1.00 95.69 68 VAL A C 1
ATOM 548 O O . VAL A 1 68 ? -3.708 -4.217 10.393 1.00 95.69 68 VAL A O 1
ATOM 551 N N . GLY A 1 69 ? -2.993 -2.126 10.828 1.00 94.25 69 GLY A N 1
ATOM 552 C CA . GLY A 1 69 ? -1.998 -1.984 9.770 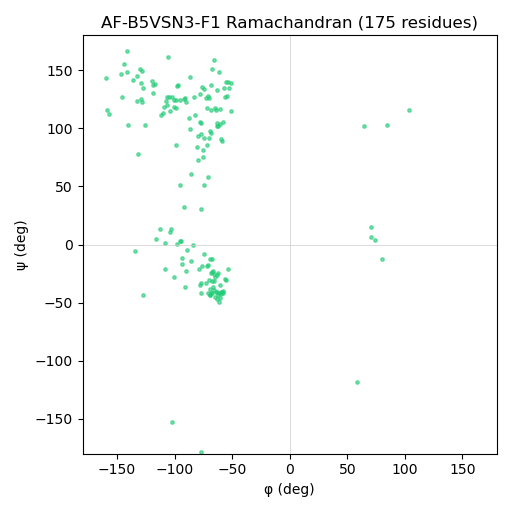1.00 94.25 69 GLY A CA 1
ATOM 553 C C . GLY A 1 69 ? -2.471 -1.048 8.653 1.00 94.25 69 GLY A C 1
ATOM 554 O O . GLY A 1 69 ? -3.406 -1.357 7.919 1.00 94.25 69 GLY A O 1
ATOM 555 N N . GLY A 1 70 ? -1.777 0.072 8.487 1.00 93.50 70 GLY A N 1
ATOM 556 C CA . GLY A 1 70 ? -1.903 1.056 7.410 1.00 93.50 70 GLY A CA 1
ATOM 557 C C . GLY A 1 70 ? -0.971 0.785 6.226 1.00 93.50 70 GLY A C 1
ATOM 558 O O . GLY A 1 70 ? -0.500 1.719 5.585 1.00 93.50 70 GLY A O 1
ATOM 559 N N . GLY A 1 71 ? -0.680 -0.487 5.943 1.00 92.50 71 GLY A N 1
ATOM 560 C CA . GLY A 1 71 ? -0.015 -0.900 4.704 1.00 92.50 71 GLY A CA 1
ATOM 561 C C . GLY A 1 71 ? -0.974 -0.906 3.502 1.00 92.50 71 GLY A C 1
ATOM 562 O O . GLY A 1 71 ? -2.167 -0.636 3.661 1.00 92.50 71 GLY A O 1
ATOM 563 N N . PRO A 1 72 ? -0.508 -1.296 2.301 1.00 92.12 72 PRO A N 1
ATOM 564 C CA . PRO A 1 72 ? -1.311 -1.235 1.076 1.00 92.12 72 PRO A CA 1
ATOM 565 C C . PRO A 1 72 ? -2.617 -2.033 1.175 1.00 92.12 72 PRO A C 1
ATOM 567 O O . PRO A 1 72 ? -3.662 -1.550 0.760 1.00 92.12 72 PRO A O 1
ATOM 570 N N . ALA A 1 73 ? -2.596 -3.217 1.798 1.00 93.38 73 ALA A N 1
ATOM 571 C CA . ALA A 1 73 ? -3.803 -4.026 1.980 1.00 93.38 73 ALA A CA 1
ATOM 572 C C . ALA A 1 73 ? -4.817 -3.382 2.946 1.00 93.38 73 ALA A C 1
ATOM 574 O O . ALA A 1 73 ? -6.021 -3.389 2.681 1.00 93.38 73 ALA A O 1
ATOM 575 N N . GLY A 1 74 ? -4.342 -2.811 4.057 1.00 95.00 74 GLY A N 1
ATOM 576 C CA . GLY A 1 74 ? -5.201 -2.166 5.051 1.00 95.00 74 GLY A CA 1
ATOM 577 C C . GLY A 1 74 ? -5.825 -0.880 4.516 1.00 95.00 74 GLY A C 1
ATOM 578 O O . GLY A 1 74 ? -7.033 -0.682 4.643 1.00 95.00 74 GLY A O 1
ATOM 579 N N . LEU A 1 75 ? -5.027 -0.058 3.830 1.00 94.25 75 LEU A N 1
ATOM 580 C CA . LEU A 1 75 ? -5.508 1.151 3.164 1.00 94.25 75 LEU A CA 1
ATOM 581 C C . LEU A 1 75 ? -6.473 0.820 2.021 1.00 94.25 75 LEU A C 1
ATOM 583 O O . LEU A 1 75 ? -7.552 1.401 1.969 1.00 94.25 75 LEU A O 1
ATOM 587 N N . ALA A 1 76 ? -6.161 -0.161 1.167 1.00 94.69 76 ALA A N 1
ATOM 588 C CA . ALA A 1 76 ? -7.073 -0.593 0.106 1.00 94.69 76 ALA A CA 1
ATOM 589 C C . ALA A 1 76 ? -8.420 -1.074 0.666 1.00 94.69 76 ALA A C 1
ATOM 591 O O . ALA A 1 76 ? -9.476 -0.721 0.143 1.00 94.69 76 ALA A O 1
ATOM 592 N N . THR A 1 77 ? -8.396 -1.815 1.778 1.00 95.88 77 THR A N 1
ATOM 593 C CA . THR A 1 77 ? -9.617 -2.260 2.466 1.00 95.88 77 THR A CA 1
ATOM 594 C C . THR A 1 77 ? -10.421 -1.072 2.992 1.00 95.88 77 THR A C 1
ATOM 596 O O . THR A 1 77 ? -11.627 -1.001 2.763 1.00 95.88 77 THR A O 1
ATOM 599 N N . ALA A 1 78 ? -9.767 -0.116 3.660 1.00 96.44 78 ALA A N 1
ATOM 600 C CA . ALA A 1 78 ? -10.422 1.075 4.199 1.00 96.44 78 ALA A CA 1
ATOM 601 C C . ALA A 1 78 ? -11.087 1.912 3.098 1.00 96.44 78 ALA A C 1
ATOM 603 O O . ALA A 1 78 ? -12.249 2.301 3.222 1.00 96.44 78 ALA A O 1
ATOM 604 N N . ILE A 1 79 ? -10.359 2.133 2.001 1.00 94.94 79 ILE A N 1
ATOM 605 C CA . ILE A 1 79 ? -10.830 2.870 0.828 1.00 94.94 79 ILE A CA 1
ATOM 606 C C . ILE A 1 79 ? -12.032 2.159 0.216 1.00 94.94 79 ILE A C 1
ATOM 608 O O . ILE A 1 79 ? -13.073 2.784 0.018 1.00 94.94 79 ILE A O 1
ATOM 612 N N . LYS A 1 80 ? -11.936 0.845 -0.019 1.00 94.69 80 LYS A N 1
ATOM 613 C CA . LYS A 1 80 ? -13.029 0.093 -0.637 1.00 94.69 80 LYS A CA 1
ATOM 614 C C . LYS A 1 80 ? -14.280 0.065 0.237 1.00 94.69 80 LYS A C 1
ATOM 616 O O . LYS A 1 80 ? -15.378 0.242 -0.280 1.00 94.69 80 LYS A O 1
ATOM 621 N N . LEU A 1 81 ? -14.130 -0.095 1.553 1.00 95.25 81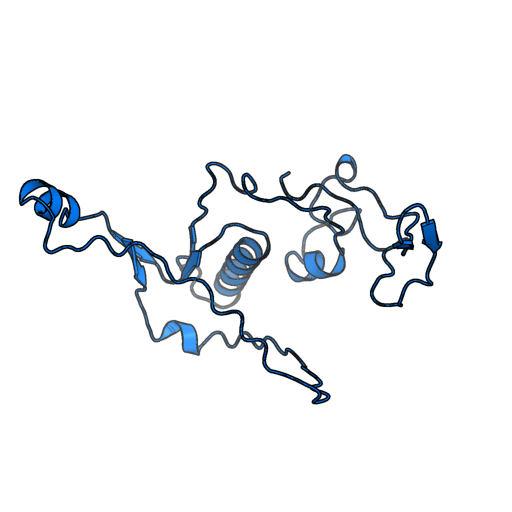 LEU A N 1
ATOM 622 C CA . LEU A 1 81 ? -15.254 -0.028 2.492 1.00 95.25 81 LEU A CA 1
ATOM 623 C C . LEU A 1 81 ? -15.955 1.328 2.438 1.00 95.25 81 LEU A C 1
ATOM 625 O O . LEU A 1 81 ? -17.181 1.375 2.398 1.00 95.25 81 LEU A O 1
ATOM 629 N N . LYS A 1 82 ? -15.195 2.425 2.378 1.00 94.38 82 LYS A N 1
ATOM 630 C CA . LYS A 1 82 ? -15.774 3.766 2.255 1.00 94.38 82 LYS A CA 1
ATOM 631 C C . LYS A 1 82 ? -16.432 4.021 0.902 1.00 94.38 82 LYS A C 1
ATOM 633 O O . LYS A 1 82 ? -17.500 4.618 0.862 1.00 94.38 82 LYS A O 1
ATOM 638 N N . GLN A 1 83 ? -15.862 3.522 -0.192 1.00 93.88 83 GLN A N 1
ATOM 639 C CA . GLN A 1 83 ? -16.505 3.579 -1.511 1.00 93.88 83 GLN A CA 1
ATOM 640 C C . GLN A 1 83 ? -17.837 2.809 -1.537 1.00 93.88 83 GLN A C 1
ATOM 642 O O . GLN A 1 83 ? -18.820 3.278 -2.113 1.00 93.88 83 GLN A O 1
ATOM 647 N N . LEU A 1 84 ? -17.890 1.632 -0.908 1.00 93.88 84 LEU A N 1
ATOM 648 C CA . LEU A 1 84 ? -19.112 0.829 -0.813 1.00 93.88 84 LEU A CA 1
ATOM 649 C C . LEU A 1 84 ? -20.165 1.497 0.077 1.00 93.88 84 LEU A C 1
ATOM 651 O O . LEU A 1 84 ? -21.334 1.538 -0.296 1.00 93.88 84 LEU A O 1
ATOM 655 N N . ASP A 1 85 ? -19.752 2.069 1.208 1.00 94.50 85 ASP A N 1
ATOM 656 C CA . ASP A 1 85 ? -20.657 2.797 2.100 1.00 94.50 85 ASP A CA 1
ATOM 657 C C . ASP A 1 85 ? -21.267 4.031 1.416 1.00 94.50 85 ASP A C 1
ATOM 659 O O . ASP A 1 85 ? -22.468 4.258 1.512 1.00 94.50 85 ASP A O 1
ATOM 663 N N . ASN A 1 86 ? -20.470 4.771 0.641 1.00 92.44 86 ASN A N 1
ATOM 664 C CA . ASN A 1 86 ? -20.951 5.937 -0.102 1.00 92.44 86 ASN A CA 1
ATOM 665 C C . ASN A 1 86 ? -21.873 5.579 -1.279 1.00 92.44 86 ASN A C 1
ATOM 667 O O . ASN A 1 86 ? -22.722 6.384 -1.648 1.00 92.44 86 ASN A O 1
ATOM 671 N N . SER A 1 87 ? -21.689 4.412 -1.904 1.00 91.81 87 SER A N 1
ATOM 672 C CA . SER A 1 87 ? -22.467 4.017 -3.090 1.00 91.81 87 SER A CA 1
ATOM 673 C C . SER A 1 87 ? -23.743 3.246 -2.759 1.00 91.81 87 SER A C 1
ATOM 675 O O . SER A 1 87 ? -24.737 3.396 -3.460 1.00 91.81 87 SER A O 1
ATOM 677 N N . SER A 1 88 ? -23.715 2.394 -1.733 1.00 89.94 88 SER A N 1
ATOM 678 C CA . SER A 1 88 ? -24.806 1.456 -1.413 1.00 89.94 88 SER A CA 1
ATOM 679 C C . SER A 1 88 ? -25.168 1.413 0.075 1.00 89.94 88 SER A C 1
ATOM 681 O O . SER A 1 88 ? -26.084 0.685 0.456 1.00 89.94 88 SER A O 1
ATOM 683 N N . GLY A 1 89 ? -24.417 2.115 0.926 1.00 86.88 89 GLY A N 1
ATOM 684 C CA . GLY A 1 89 ? -24.555 2.076 2.378 1.00 86.88 89 GLY A CA 1
ATOM 685 C C . GLY A 1 89 ? -25.278 3.288 2.953 1.00 86.88 89 GLY A C 1
ATOM 686 O O . GLY A 1 89 ? -26.124 3.910 2.314 1.00 86.88 89 GLY A O 1
ATOM 687 N N . THR A 1 90 ? -24.958 3.595 4.209 1.00 87.00 90 THR A N 1
ATOM 688 C CA . THR A 1 90 ? -25.570 4.700 4.960 1.00 87.00 90 THR A CA 1
ATOM 689 C C . THR A 1 90 ? -24.762 5.991 4.847 1.00 87.00 90 THR A C 1
ATOM 691 O O . THR A 1 90 ? -25.240 7.045 5.265 1.00 87.00 90 THR A O 1
ATOM 694 N N . GLY A 1 91 ? -23.531 5.913 4.325 1.00 89.12 91 GLY A N 1
ATOM 695 C CA . GLY A 1 91 ? -22.563 7.013 4.301 1.00 89.12 91 GLY A CA 1
ATOM 696 C C . GLY A 1 91 ? -21.993 7.356 5.683 1.00 89.12 91 GLY A C 1
ATOM 697 O O . GLY A 1 91 ? -21.284 8.352 5.837 1.00 89.12 91 GLY A O 1
ATOM 698 N N . GLN A 1 92 ? -22.316 6.561 6.707 1.00 91.81 92 GLN A N 1
ATOM 699 C CA . GLN A 1 92 ? -21.965 6.817 8.106 1.00 91.81 92 GLN A CA 1
ATOM 700 C C . GLN A 1 92 ? -21.025 5.757 8.694 1.00 91.81 92 GLN A C 1
ATOM 702 O O . GLN A 1 92 ? -20.696 5.836 9.876 1.00 91.81 92 GLN A O 1
ATOM 707 N N . LEU A 1 93 ? -20.549 4.793 7.897 1.00 93.50 93 LEU A N 1
ATOM 708 C CA . LEU A 1 93 ? -19.712 3.691 8.374 1.00 93.50 93 LEU A CA 1
ATOM 709 C C . LEU A 1 93 ? -18.413 4.219 8.983 1.00 93.50 93 LEU A C 1
ATOM 711 O O . LEU A 1 93 ? -17.571 4.795 8.286 1.00 93.50 93 LEU A O 1
ATOM 715 N N . ARG A 1 94 ? -18.192 3.998 10.275 1.00 94.31 94 ARG A N 1
ATOM 716 C CA . ARG A 1 94 ? -16.989 4.465 10.956 1.00 94.31 94 ARG A CA 1
ATOM 717 C C . ARG A 1 94 ? -15.854 3.453 10.820 1.00 94.31 94 ARG A C 1
ATOM 719 O O . ARG A 1 94 ? -15.771 2.477 11.567 1.00 94.31 94 ARG A O 1
ATOM 726 N N . VAL A 1 95 ? -14.953 3.730 9.878 1.00 95.12 95 VAL A N 1
ATOM 727 C CA . VAL A 1 95 ? -13.741 2.940 9.618 1.00 95.12 95 VAL A CA 1
ATOM 728 C C . VAL A 1 95 ? -12.532 3.624 10.253 1.00 95.12 95 VAL A C 1
ATOM 730 O O . VAL A 1 95 ? -12.254 4.785 9.957 1.00 95.12 95 VAL A O 1
ATOM 733 N N . VAL A 1 96 ? -11.803 2.905 11.106 1.00 95.81 96 VAL A N 1
ATOM 734 C CA . VAL A 1 96 ? -10.555 3.373 11.728 1.00 95.81 96 VAL A CA 1
ATOM 735 C C . VAL A 1 96 ? -9.408 2.461 11.319 1.00 95.81 96 VAL A C 1
ATOM 737 O O . VAL A 1 96 ? -9.511 1.241 11.435 1.00 95.81 96 VAL A O 1
ATOM 740 N N . VAL A 1 97 ? -8.306 3.057 10.861 1.00 95.88 97 VAL A N 1
ATOM 741 C CA . VAL A 1 97 ? -7.057 2.352 10.551 1.00 95.88 97 VAL A CA 1
ATOM 742 C C . VAL A 1 97 ? -6.030 2.689 11.622 1.00 95.88 97 VAL A C 1
ATOM 744 O O . VAL A 1 97 ? -5.735 3.856 11.864 1.00 95.88 97 VAL A O 1
ATOM 747 N N . LEU A 1 98 ? -5.493 1.661 12.269 1.00 94.62 98 LEU A N 1
ATOM 748 C CA . LEU A 1 98 ? -4.419 1.777 13.242 1.00 94.62 98 LEU A CA 1
ATOM 749 C C . LEU A 1 98 ? -3.097 1.397 12.594 1.00 94.62 98 LEU A C 1
ATOM 751 O O . LEU A 1 98 ? -2.911 0.248 12.207 1.00 94.62 98 LEU A O 1
ATOM 755 N N . GLU A 1 99 ? -2.163 2.334 12.538 1.00 94.56 99 GLU A N 1
ATOM 756 C CA . GLU A 1 99 ? -0.802 2.096 12.072 1.00 94.56 99 GLU A CA 1
ATOM 757 C C . GLU A 1 99 ? 0.180 2.348 13.221 1.00 94.56 99 GLU A C 1
ATOM 759 O O . GLU A 1 99 ? -0.001 3.273 14.010 1.00 94.56 99 GLU A O 1
ATOM 764 N N . LYS A 1 100 ? 1.194 1.486 13.360 1.00 93.88 100 LYS A N 1
ATOM 765 C CA . LYS A 1 100 ? 2.198 1.602 14.431 1.00 93.88 100 LYS A CA 1
ATOM 766 C C . LYS A 1 100 ? 3.213 2.702 14.124 1.00 93.88 100 LYS A C 1
ATOM 768 O O . LYS A 1 100 ? 3.780 3.293 15.041 1.00 93.88 100 LYS A O 1
ATOM 773 N N . SER A 1 101 ? 3.511 2.899 12.845 1.00 91.00 101 SER A N 1
ATOM 774 C CA . SER A 1 101 ? 4.442 3.920 12.387 1.00 91.00 101 SER A CA 1
ATOM 775 C C . SER A 1 101 ? 3.967 5.334 12.750 1.00 91.00 101 SER A C 1
ATOM 777 O O . SER A 1 101 ? 2.770 5.603 12.776 1.00 91.00 101 SER A O 1
ATOM 779 N N . SER A 1 102 ? 4.905 6.257 12.988 1.00 91.31 102 SER A N 1
ATOM 780 C CA . SER A 1 102 ? 4.597 7.679 13.217 1.00 91.31 102 SER A CA 1
ATOM 781 C C . SER A 1 102 ? 4.020 8.373 11.979 1.00 91.31 102 SER A C 1
ATOM 783 O O . SER A 1 102 ? 3.341 9.389 12.097 1.00 91.31 102 SER A O 1
ATOM 785 N N . VAL A 1 103 ? 4.291 7.817 10.798 1.00 89.19 103 VAL A N 1
ATOM 786 C CA . VAL A 1 103 ? 3.794 8.262 9.492 1.00 89.19 103 VAL A CA 1
ATOM 787 C C . VAL A 1 103 ? 3.360 7.027 8.707 1.00 89.19 103 VAL A C 1
ATOM 789 O O . VAL A 1 103 ? 4.029 5.989 8.780 1.00 89.19 103 VAL A O 1
ATOM 792 N N . LEU A 1 104 ? 2.263 7.118 7.949 1.00 88.06 104 LEU A N 1
ATOM 793 C CA . LEU A 1 104 ? 1.855 6.057 7.020 1.00 88.06 104 LEU A CA 1
ATOM 794 C C . LEU A 1 104 ? 3.029 5.700 6.096 1.00 88.06 104 LEU A C 1
ATOM 796 O O . LEU A 1 104 ? 3.747 6.577 5.633 1.00 88.06 104 LEU A O 1
ATOM 800 N N . GLY A 1 105 ? 3.282 4.409 5.890 1.00 85.31 105 GLY A N 1
ATOM 801 C CA . GLY A 1 105 ? 4.428 3.961 5.093 1.00 85.31 105 GLY A CA 1
ATOM 802 C C . GLY A 1 105 ? 5.784 3.950 5.818 1.00 85.31 105 GLY A C 1
ATOM 803 O O . GLY A 1 105 ? 6.702 3.294 5.337 1.00 85.31 105 GLY A O 1
ATOM 804 N N . GLY A 1 106 ? 5.929 4.550 7.007 1.00 89.38 106 GLY A N 1
ATOM 805 C CA . GLY A 1 106 ? 7.227 4.645 7.705 1.00 89.38 106 GLY A CA 1
ATOM 806 C C . GLY A 1 106 ? 7.822 3.319 8.214 1.00 89.38 106 GLY A C 1
ATOM 807 O O . GLY A 1 106 ? 9.002 3.264 8.550 1.00 89.38 106 GLY A O 1
ATOM 808 N N . GLN A 1 107 ? 7.042 2.233 8.231 1.00 89.56 107 GLN A N 1
ATOM 809 C CA . GLN A 1 107 ? 7.525 0.857 8.456 1.00 89.56 107 GLN A CA 1
ATOM 810 C C . GLN A 1 107 ? 7.389 -0.033 7.206 1.00 89.56 107 GLN A C 1
ATOM 812 O O . GLN A 1 107 ? 7.510 -1.255 7.292 1.00 89.56 107 GLN A O 1
ATOM 817 N N . THR A 1 108 ? 7.142 0.561 6.035 1.00 89.19 108 THR A N 1
ATOM 818 C CA . THR A 1 108 ? 7.027 -0.164 4.765 1.00 89.19 108 THR A CA 1
ATOM 819 C C . THR A 1 108 ? 8.389 -0.254 4.089 1.00 89.19 108 THR A C 1
ATOM 821 O O . THR A 1 108 ? 9.018 0.757 3.792 1.00 89.19 108 THR A O 1
ATOM 824 N N . VAL A 1 109 ? 8.839 -1.478 3.814 1.00 86.94 109 VAL A N 1
ATOM 825 C CA . VAL A 1 109 ? 10.078 -1.760 3.078 1.00 86.94 109 VAL A CA 1
ATOM 826 C C . VAL A 1 109 ? 9.750 -2.748 1.967 1.00 86.94 109 VAL A C 1
ATOM 828 O O . VAL A 1 109 ? 9.187 -3.809 2.234 1.00 86.94 109 VAL A O 1
ATOM 831 N N . SER A 1 110 ? 10.073 -2.407 0.718 1.00 85.25 110 SER A N 1
ATOM 832 C CA . SER A 1 110 ? 9.803 -3.275 -0.431 1.00 85.25 110 SER A CA 1
ATOM 833 C C . SER A 1 110 ? 10.676 -2.928 -1.636 1.00 85.25 110 SER A C 1
ATOM 835 O O . SER A 1 110 ? 10.911 -1.755 -1.911 1.00 85.25 110 SER A O 1
ATOM 837 N N . GLY A 1 111 ? 11.097 -3.949 -2.387 1.00 86.56 111 GLY A N 1
ATOM 838 C CA . GLY A 1 111 ? 11.612 -3.809 -3.754 1.00 86.56 111 GLY A CA 1
ATOM 839 C C . GLY A 1 111 ? 10.454 -3.832 -4.749 1.00 86.56 111 GLY A C 1
ATOM 840 O O . GLY A 1 111 ? 10.320 -4.777 -5.523 1.00 86.56 111 GLY A O 1
ATOM 841 N N . ALA A 1 112 ? 9.546 -2.865 -4.623 1.00 91.31 112 ALA A N 1
ATOM 842 C CA . ALA A 1 112 ? 8.204 -2.959 -5.177 1.00 91.31 112 ALA A CA 1
ATOM 843 C C . ALA A 1 112 ? 8.183 -2.892 -6.708 1.00 91.31 112 ALA A C 1
ATOM 845 O O . ALA A 1 112 ? 8.646 -1.925 -7.314 1.00 91.31 112 ALA A O 1
ATOM 846 N N . ILE A 1 113 ? 7.560 -3.907 -7.309 1.00 92.69 113 ILE A N 1
ATOM 847 C CA . ILE A 1 113 ? 7.134 -3.910 -8.706 1.00 92.69 113 ILE A CA 1
ATOM 848 C C . ILE A 1 113 ? 5.606 -3.901 -8.701 1.00 92.69 113 ILE A C 1
ATOM 850 O O . ILE A 1 113 ? 4.980 -4.858 -8.247 1.00 92.69 113 ILE A O 1
ATOM 854 N N . LEU A 1 114 ? 5.011 -2.797 -9.144 1.00 91.19 114 LEU A N 1
ATOM 855 C CA . LEU A 1 114 ? 3.568 -2.591 -9.144 1.00 91.19 114 LEU A CA 1
ATOM 856 C C . LEU A 1 114 ? 2.952 -2.895 -10.504 1.00 91.19 114 LEU A C 1
ATOM 858 O O . LEU A 1 114 ? 3.430 -2.449 -11.549 1.00 91.19 114 LEU A O 1
ATOM 862 N N . GLU A 1 115 ? 1.828 -3.601 -10.454 1.00 90.62 115 GLU A N 1
ATOM 863 C CA . GLU A 1 115 ? 0.952 -3.823 -11.592 1.00 90.62 115 GLU A CA 1
ATOM 864 C C . GLU A 1 115 ? -0.129 -2.721 -11.651 1.00 90.62 115 GLU A C 1
ATOM 866 O O . GLU A 1 115 ? -0.866 -2.542 -10.679 1.00 90.62 115 GLU A O 1
ATOM 871 N N . PRO A 1 116 ? -0.298 -2.012 -12.782 1.00 88.25 116 PRO A N 1
ATOM 872 C CA . PRO A 1 116 ? -1.324 -0.970 -12.927 1.00 88.25 116 PRO A CA 1
ATOM 873 C C . PRO A 1 116 ? -2.778 -1.463 -12.812 1.00 88.25 116 PRO A C 1
ATOM 875 O O . PRO A 1 116 ? -3.673 -0.704 -12.453 1.00 88.25 116 PRO A O 1
ATOM 878 N N . GLY A 1 117 ? -3.045 -2.736 -13.128 1.00 87.25 117 GLY A N 1
ATOM 879 C CA . GLY A 1 117 ? -4.409 -3.278 -13.199 1.00 87.25 117 GLY A CA 1
ATOM 880 C C . GLY A 1 117 ? -5.184 -3.173 -11.883 1.00 87.25 117 GLY A C 1
ATOM 881 O O . GLY A 1 117 ? -6.351 -2.789 -11.887 1.00 87.25 117 GLY A O 1
ATOM 882 N N . VAL A 1 118 ? -4.516 -3.438 -10.759 1.00 87.25 118 VAL A N 1
ATOM 883 C CA . VAL A 1 118 ? -5.131 -3.440 -9.420 1.00 87.25 118 VAL A CA 1
ATOM 884 C C . VAL A 1 118 ? -5.564 -2.037 -8.986 1.00 87.25 118 VAL A C 1
ATOM 886 O O . VAL A 1 118 ? -6.561 -1.865 -8.289 1.00 87.25 118 VAL A O 1
ATOM 889 N N . TRP A 1 119 ? -4.845 -1.010 -9.437 1.00 87.88 119 TRP A N 1
ATOM 890 C CA . TRP A 1 119 ? -5.164 0.379 -9.121 1.00 87.88 119 TRP A CA 1
ATOM 891 C C . TRP A 1 119 ? -6.402 0.872 -9.853 1.00 87.88 119 TRP A C 1
ATOM 893 O O . TRP A 1 119 ? -7.168 1.628 -9.273 1.00 87.88 119 TRP A O 1
ATOM 903 N N . LYS A 1 120 ? -6.646 0.390 -11.076 1.00 85.12 120 LYS A N 1
ATOM 904 C CA . LYS A 1 120 ? -7.886 0.681 -11.810 1.00 85.12 120 LYS A CA 1
ATOM 905 C C . LYS A 1 120 ? -9.116 0.080 -11.132 1.00 85.12 120 LYS A C 1
ATOM 907 O O . LYS A 1 120 ? -10.198 0.644 -11.222 1.00 85.12 120 LYS A O 1
ATOM 912 N N . GLU A 1 121 ? -8.961 -1.056 -10.455 1.00 89.00 121 GLU A N 1
ATOM 913 C CA . GLU A 1 121 ? -10.049 -1.657 -9.675 1.00 89.00 121 GLU A CA 1
ATOM 914 C C . GLU A 1 121 ? -10.354 -0.845 -8.408 1.00 89.00 121 GLU A C 1
ATOM 916 O O . GLU A 1 121 ? -11.520 -0.653 -8.044 1.00 89.00 121 GLU A O 1
ATOM 921 N N . LEU A 1 122 ? -9.306 -0.374 -7.727 1.00 91.38 122 LEU A N 1
ATOM 922 C CA . LEU A 1 122 ? -9.448 0.383 -6.487 1.00 91.38 122 LEU A CA 1
ATOM 923 C C . LEU A 1 122 ? -9.850 1.845 -6.732 1.00 91.38 122 LEU A C 1
ATOM 925 O O . LEU A 1 122 ? -10.627 2.398 -5.957 1.00 91.38 122 LEU A O 1
ATOM 929 N N . PHE A 1 123 ? -9.362 2.454 -7.810 1.00 89.81 123 PHE A N 1
ATOM 930 C CA . PHE A 1 123 ? -9.608 3.841 -8.203 1.00 89.81 123 PHE A CA 1
ATOM 931 C C . PHE A 1 123 ? -10.000 3.911 -9.688 1.00 89.81 123 PHE A C 1
ATOM 933 O O . PHE A 1 123 ? -9.176 4.253 -10.538 1.00 89.81 123 PHE A O 1
ATOM 940 N N . PRO A 1 124 ? -11.255 3.581 -10.028 1.00 83.25 124 PRO A N 1
ATOM 941 C CA . PRO A 1 124 ? -11.707 3.557 -11.420 1.00 83.25 124 PRO A CA 1
ATOM 942 C C . PRO A 1 124 ? -11.692 4.938 -12.093 1.00 83.25 124 PRO A C 1
ATOM 944 O O . PRO A 1 124 ? -11.505 5.019 -13.305 1.00 83.25 124 PRO A O 1
ATOM 947 N N . ASP A 1 125 ? -11.845 6.013 -11.315 1.00 82.56 125 ASP A N 1
ATOM 948 C CA . ASP A 1 125 ? -11.914 7.391 -11.819 1.00 82.56 125 ASP A CA 1
ATOM 949 C C . ASP A 1 125 ? -10.539 8.080 -11.928 1.00 82.56 125 ASP A C 1
ATOM 951 O O . ASP A 1 125 ? -10.442 9.209 -12.416 1.00 82.56 125 ASP A O 1
ATOM 955 N N . GLU A 1 126 ? -9.465 7.418 -11.483 1.00 77.56 126 GLU A N 1
ATOM 956 C CA . GLU A 1 126 ? -8.111 7.975 -11.470 1.00 77.56 126 GLU A CA 1
ATOM 957 C C . GLU A 1 126 ? -7.539 8.073 -12.893 1.00 77.56 126 GLU A C 1
ATOM 959 O O . GLU A 1 126 ? -7.308 7.068 -13.571 1.00 77.56 126 GL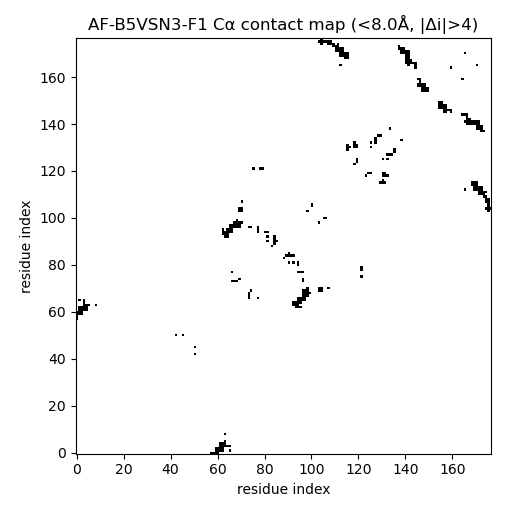U A O 1
ATOM 964 N N . LYS A 1 127 ? -7.252 9.299 -13.343 1.00 71.88 127 LYS A N 1
ATOM 965 C CA . LYS A 1 127 ? -6.717 9.591 -14.685 1.00 71.88 127 LYS A CA 1
ATOM 966 C C . LYS A 1 127 ? -5.194 9.702 -14.685 1.00 71.88 127 LYS A C 1
ATOM 968 O O . LYS A 1 127 ? -4.636 10.677 -15.179 1.00 71.88 127 LYS A O 1
ATOM 973 N N . SER A 1 128 ? -4.518 8.710 -14.120 1.00 80.19 128 SER A N 1
ATOM 974 C CA . SER A 1 128 ? -3.055 8.671 -14.159 1.00 80.19 128 SER A CA 1
ATOM 975 C C . SER A 1 128 ? -2.543 8.230 -15.535 1.00 80.19 128 SER A C 1
ATOM 977 O O . SER A 1 128 ? -3.007 7.235 -16.099 1.00 80.19 128 SER A O 1
ATOM 979 N N . ASP A 1 129 ? -1.523 8.918 -16.052 1.00 80.19 129 ASP A N 1
ATOM 980 C CA . ASP A 1 129 ? -0.906 8.609 -17.356 1.00 80.19 129 ASP A CA 1
ATOM 981 C C . ASP A 1 129 ? -0.268 7.210 -17.411 1.00 80.19 129 ASP A C 1
ATOM 983 O O . ASP A 1 129 ? -0.094 6.628 -18.482 1.00 80.19 129 ASP A O 1
ATOM 987 N N . ILE A 1 130 ? 0.104 6.670 -16.249 1.00 81.62 130 ILE A N 1
ATOM 988 C CA . ILE A 1 130 ? 0.776 5.372 -16.097 1.00 81.62 130 ILE A CA 1
ATOM 989 C C . ILE A 1 130 ? -0.133 4.287 -15.496 1.00 81.62 130 ILE A C 1
ATOM 991 O O . ILE A 1 130 ? 0.305 3.155 -15.297 1.00 81.62 130 ILE A O 1
ATOM 995 N N . GLY A 1 131 ? -1.401 4.605 -15.207 1.00 81.56 131 GLY A N 1
ATOM 996 C CA . GLY A 1 131 ? -2.365 3.670 -14.618 1.00 81.56 131 GLY A CA 1
ATOM 997 C C . GLY A 1 131 ? -2.101 3.297 -13.152 1.00 81.56 131 GLY A C 1
ATOM 998 O O . GLY A 1 131 ? -2.655 2.309 -12.677 1.00 81.56 131 GLY A O 1
ATOM 999 N N . ILE A 1 132 ? -1.256 4.053 -12.452 1.00 85.44 132 ILE A N 1
ATOM 1000 C CA . ILE A 1 132 ? -0.949 3.938 -11.020 1.00 85.44 132 ILE A CA 1
ATOM 1001 C C . ILE A 1 132 ? -1.108 5.347 -10.427 1.00 85.44 132 ILE A C 1
ATOM 1003 O O . ILE A 1 132 ? -0.658 6.292 -11.077 1.00 85.44 132 ILE A O 1
ATOM 1007 N N . PRO A 1 133 ? -1.695 5.522 -9.225 1.00 84.94 133 PRO A N 1
ATOM 1008 C CA . PRO A 1 133 ? -1.897 6.824 -8.576 1.00 84.94 133 PRO A CA 1
ATOM 1009 C C . PRO A 1 133 ? -0.584 7.397 -8.011 1.00 84.94 133 PRO A C 1
ATOM 1011 O O . PRO A 1 133 ? -0.482 7.735 -6.836 1.00 84.94 133 PRO A O 1
ATOM 1014 N N . LEU A 1 134 ? 0.455 7.453 -8.843 1.00 84.75 134 LEU A N 1
ATOM 1015 C CA . LEU A 1 134 ? 1.761 8.012 -8.533 1.00 84.75 134 LEU A CA 1
ATOM 1016 C C . LEU A 1 134 ? 2.203 8.932 -9.679 1.00 84.75 134 LEU A C 1
ATOM 1018 O O . LEU A 1 134 ? 1.950 8.622 -10.848 1.00 84.75 134 LEU A O 1
ATOM 1022 N N . PRO A 1 135 ? 2.907 10.036 -9.375 1.00 85.56 135 PRO A N 1
ATOM 1023 C CA . PRO A 1 135 ? 3.582 10.832 -10.387 1.00 85.56 135 PRO A CA 1
ATOM 1024 C C . PRO A 1 135 ? 4.517 9.969 -11.240 1.00 85.56 135 PRO A C 1
ATOM 1026 O O . PRO A 1 135 ? 5.251 9.124 -10.724 1.00 85.56 135 PRO A O 1
ATOM 1029 N N . LYS A 1 136 ? 4.546 10.226 -12.552 1.00 84.56 136 LYS A N 1
ATOM 1030 C CA . LYS A 1 136 ? 5.400 9.501 -13.508 1.00 84.56 136 LYS A CA 1
ATOM 1031 C C . LYS A 1 136 ? 6.886 9.537 -13.134 1.00 84.56 136 LYS A C 1
ATOM 1033 O O . LYS A 1 136 ? 7.612 8.596 -13.421 1.00 84.56 136 LYS A O 1
ATOM 1038 N N . GLU A 1 137 ? 7.329 10.602 -12.478 1.00 86.31 137 GLU A N 1
ATOM 1039 C CA . GLU A 1 137 ? 8.713 10.787 -12.027 1.00 86.31 137 GLU A CA 1
ATOM 1040 C C . GLU A 1 137 ? 9.124 9.800 -10.924 1.00 86.31 137 GLU A C 1
ATOM 1042 O O . GLU A 1 137 ? 10.304 9.492 -10.779 1.00 86.31 137 GLU A O 1
ATOM 1047 N N . LEU A 1 138 ? 8.152 9.264 -10.179 1.00 87.69 138 LEU A N 1
ATOM 1048 C CA . LEU A 1 138 ? 8.370 8.341 -9.063 1.00 87.69 138 LEU A CA 1
ATOM 1049 C C . LEU A 1 138 ? 8.177 6.869 -9.464 1.00 87.69 138 LEU A C 1
ATOM 1051 O O . LEU A 1 138 ? 8.336 5.971 -8.635 1.00 87.69 138 LEU A O 1
ATOM 1055 N N . ALA A 1 139 ? 7.860 6.605 -10.737 1.00 91.06 139 ALA A N 1
ATOM 1056 C CA . ALA A 1 139 ? 7.600 5.271 -11.259 1.00 91.06 139 ALA A CA 1
ATOM 1057 C C . ALA A 1 139 ? 8.440 4.977 -12.506 1.00 91.06 139 ALA A C 1
ATOM 1059 O O . ALA A 1 139 ? 8.344 5.645 -13.533 1.00 91.06 139 ALA A O 1
ATOM 1060 N N . THR A 1 140 ? 9.237 3.911 -12.447 1.00 93.38 140 THR A N 1
ATOM 1061 C CA . THR A 1 140 ? 10.103 3.502 -13.561 1.00 93.38 140 THR A CA 1
ATOM 1062 C C . THR A 1 140 ? 9.541 2.263 -14.244 1.00 93.38 140 THR A C 1
ATOM 1064 O O . THR A 1 140 ? 9.415 1.215 -13.618 1.00 93.38 140 THR A O 1
ATOM 1067 N N . LEU A 1 141 ? 9.224 2.342 -15.539 1.00 94.38 141 LEU A N 1
ATOM 1068 C CA . LEU A 1 141 ? 8.756 1.178 -16.299 1.00 94.38 141 LEU A CA 1
ATOM 1069 C C . LEU A 1 141 ? 9.848 0.096 -16.368 1.00 94.38 141 LEU A C 1
ATOM 1071 O O . LEU A 1 141 ? 10.997 0.385 -16.713 1.00 94.38 141 LEU A O 1
ATOM 1075 N N . VAL A 1 142 ? 9.490 -1.162 -16.098 1.00 94.75 142 VAL A N 1
ATOM 1076 C CA . VAL A 1 142 ? 10.433 -2.284 -16.208 1.00 94.75 142 VAL A CA 1
ATOM 1077 C C . VAL A 1 142 ? 10.791 -2.512 -17.678 1.00 94.75 142 VAL A C 1
ATOM 1079 O O . VAL A 1 142 ? 9.951 -2.898 -18.490 1.00 94.75 142 VAL A O 1
ATOM 1082 N N . THR A 1 143 ? 12.060 -2.311 -18.032 1.00 94.94 143 THR A N 1
ATOM 1083 C CA . THR A 1 143 ? 12.564 -2.517 -19.404 1.00 94.94 143 THR A CA 1
ATOM 1084 C C . THR A 1 143 ? 13.294 -3.845 -19.583 1.00 94.94 143 THR A C 1
ATOM 1086 O O . THR A 1 143 ? 13.331 -4.392 -20.689 1.00 94.94 143 THR A O 1
ATOM 1089 N N . LYS A 1 144 ? 13.888 -4.369 -18.509 1.00 92.19 144 LYS A N 1
ATOM 1090 C CA . LYS A 1 144 ? 14.647 -5.620 -18.478 1.00 92.19 144 LYS A CA 1
ATOM 1091 C C . LYS A 1 144 ? 14.462 -6.289 -17.122 1.00 92.19 144 LYS A C 1
ATOM 1093 O O . LYS A 1 144 ? 14.371 -5.608 -16.105 1.00 92.19 144 LYS A O 1
ATOM 1098 N N . GLU A 1 145 ? 14.461 -7.610 -17.128 1.00 92.69 145 GLU A N 1
ATOM 1099 C CA . GLU A 1 145 ? 14.415 -8.453 -15.940 1.00 92.69 145 GLU A CA 1
ATOM 1100 C C . GLU A 1 145 ? 15.274 -9.694 -16.176 1.00 92.69 145 GLU A C 1
ATOM 1102 O O . GLU A 1 145 ? 15.548 -10.044 -17.325 1.00 92.69 145 GLU A O 1
ATOM 1107 N N . HIS A 1 146 ? 15.756 -10.296 -15.091 1.00 92.00 146 HIS A N 1
ATOM 1108 C CA . HIS A 1 146 ? 16.622 -11.467 -15.140 1.00 92.00 146 HIS A CA 1
ATOM 1109 C C . HIS A 1 146 ? 16.342 -12.375 -13.950 1.00 92.00 146 HIS A C 1
ATOM 1111 O O . HIS A 1 146 ? 16.462 -11.935 -12.803 1.00 92.00 146 HIS A O 1
ATOM 1117 N N . LEU A 1 147 ? 16.077 -13.652 -14.209 1.00 94.44 147 LEU A N 1
ATOM 1118 C CA . LEU A 1 147 ? 16.094 -14.681 -13.174 1.00 94.44 147 LEU A CA 1
ATOM 1119 C C . LEU A 1 147 ? 17.456 -15.386 -13.159 1.00 94.44 147 LEU A C 1
ATOM 1121 O O . LEU A 1 147 ? 17.924 -15.908 -14.171 1.00 94.44 147 LEU A O 1
ATOM 1125 N N . LYS A 1 148 ? 18.125 -15.394 -12.000 1.00 95.12 148 LYS A N 1
ATOM 1126 C CA . LYS A 1 148 ? 19.452 -16.006 -11.844 1.00 95.12 148 LYS A CA 1
ATOM 1127 C C . LYS A 1 148 ? 19.487 -16.992 -10.686 1.00 95.12 148 LYS A C 1
ATOM 1129 O O . LYS A 1 148 ? 19.051 -16.681 -9.582 1.00 95.12 148 LYS A O 1
ATOM 1134 N N . PHE A 1 149 ? 20.077 -18.155 -10.932 1.00 96.38 149 PHE A N 1
ATOM 1135 C CA . PHE A 1 149 ? 20.431 -19.133 -9.914 1.00 96.38 149 PHE A CA 1
ATOM 1136 C C . PHE A 1 149 ? 21.865 -18.890 -9.433 1.00 96.38 149 PHE A C 1
ATOM 1138 O O . PHE A 1 149 ? 22.800 -18.845 -10.238 1.00 96.38 149 PHE A O 1
ATOM 1145 N N . LEU A 1 150 ? 22.044 -18.724 -8.121 1.00 97.44 150 LEU A N 1
ATOM 1146 C CA . LEU A 1 150 ? 23.331 -18.381 -7.513 1.00 97.44 150 LEU A CA 1
ATOM 1147 C C . LEU A 1 150 ? 23.950 -19.608 -6.827 1.00 97.44 150 LEU A C 1
ATOM 1149 O O . LEU A 1 150 ? 23.311 -20.235 -5.984 1.00 97.44 150 LEU A O 1
ATOM 1153 N N . LYS A 1 151 ? 25.207 -19.940 -7.158 1.00 96.12 151 LYS A N 1
ATOM 1154 C CA . LYS A 1 151 ? 25.973 -21.032 -6.526 1.00 96.12 151 LYS A CA 1
ATOM 1155 C C . LYS A 1 151 ? 27.434 -20.629 -6.321 1.00 96.12 151 LYS A C 1
ATOM 1157 O O . LYS A 1 151 ? 28.241 -20.670 -7.249 1.00 96.12 151 LYS A O 1
ATOM 1162 N N . GLY A 1 152 ? 27.805 -20.275 -5.091 1.00 95.31 152 GLY A N 1
ATOM 1163 C CA . GLY A 1 152 ? 29.152 -19.782 -4.788 1.00 95.31 152 GLY A CA 1
ATOM 1164 C C . GLY A 1 152 ? 29.476 -18.536 -5.619 1.00 95.31 152 GLY A C 1
ATOM 1165 O O . GLY A 1 152 ? 28.773 -17.538 -5.524 1.00 95.31 152 GLY A O 1
ATOM 1166 N N . LYS A 1 153 ? 30.512 -18.607 -6.466 1.00 95.44 153 LYS A N 1
ATOM 1167 C CA . LYS A 1 153 ? 30.902 -17.521 -7.388 1.00 95.44 153 LYS A CA 1
ATOM 1168 C C . LYS A 1 153 ? 30.122 -17.506 -8.713 1.00 95.44 153 LYS A C 1
ATOM 1170 O O . LYS A 1 153 ? 30.380 -16.657 -9.558 1.00 95.44 153 LYS A O 1
ATOM 1175 N N . TRP A 1 154 ? 29.205 -18.449 -8.917 1.00 95.88 154 TRP A N 1
ATOM 1176 C CA . TRP A 1 154 ? 28.467 -18.602 -10.169 1.00 95.88 154 TRP A CA 1
ATOM 1177 C C . TRP A 1 154 ? 27.097 -17.932 -10.092 1.00 95.88 154 TRP A C 1
ATOM 1179 O O . TRP A 1 154 ? 26.372 -18.106 -9.112 1.00 95.88 154 TRP A O 1
ATOM 1189 N N . ALA A 1 155 ? 26.728 -17.230 -11.165 1.00 97.00 155 ALA A N 1
ATOM 1190 C CA . ALA A 1 155 ? 25.389 -16.704 -11.399 1.00 97.00 155 ALA A CA 1
ATOM 1191 C C . ALA A 1 155 ? 24.899 -17.193 -12.768 1.00 97.00 155 ALA A C 1
ATOM 1193 O O . ALA A 1 155 ? 25.338 -16.704 -13.808 1.00 97.00 155 ALA A O 1
ATOM 1194 N N . ILE A 1 156 ? 24.020 -18.190 -12.760 1.00 96.25 156 ILE A N 1
ATOM 1195 C CA . ILE A 1 156 ? 23.519 -18.861 -13.962 1.00 96.25 156 ILE A CA 1
ATOM 1196 C C . ILE A 1 156 ? 22.159 -18.256 -14.303 1.00 96.25 156 ILE A C 1
ATOM 1198 O O . ILE A 1 156 ? 21.276 -18.236 -13.450 1.00 96.25 156 ILE A O 1
ATOM 1202 N N . SER A 1 157 ? 21.983 -17.751 -15.524 1.00 95.06 157 SER A N 1
ATOM 1203 C CA . SER A 1 157 ? 20.679 -17.227 -15.958 1.00 95.06 157 SER A CA 1
ATOM 1204 C C . SER A 1 157 ? 19.726 -18.384 -16.244 1.00 95.06 157 SER A C 1
ATOM 1206 O O . SER A 1 157 ? 20.108 -19.356 -16.894 1.00 95.06 157 SER A O 1
ATOM 1208 N N . VAL A 1 158 ? 18.501 -18.277 -15.742 1.00 94.12 158 VAL A N 1
ATOM 1209 C CA . VAL A 1 158 ? 17.435 -19.273 -15.890 1.00 94.12 158 VAL A CA 1
ATOM 1210 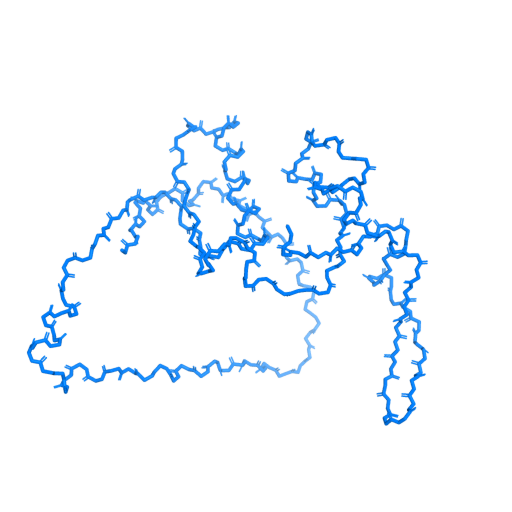C C . VAL A 1 158 ? 16.279 -18.591 -16.620 1.00 94.12 158 VAL A C 1
ATOM 1212 O O . VAL A 1 158 ? 16.027 -17.422 -16.335 1.00 94.12 158 VAL A O 1
ATOM 1215 N N . PRO A 1 159 ? 15.583 -19.267 -17.550 1.00 91.38 159 PRO A N 1
ATOM 1216 C CA . PRO A 1 159 ? 14.431 -18.675 -18.222 1.00 91.38 159 PRO A CA 1
ATOM 1217 C C . PRO A 1 159 ? 13.364 -18.239 -17.214 1.00 91.38 159 PRO A C 1
ATOM 1219 O O . PRO A 1 159 ? 13.016 -18.985 -16.294 1.00 91.38 159 PRO A O 1
ATOM 1222 N N . GLU A 1 160 ? 12.839 -17.032 -17.397 1.00 90.06 160 GLU A N 1
ATOM 1223 C CA . GLU A 1 160 ? 11.798 -16.476 -16.546 1.00 90.06 160 GLU A CA 1
ATOM 1224 C C . GLU A 1 160 ? 10.460 -17.196 -16.794 1.00 90.06 160 GLU A C 1
ATOM 1226 O O . GLU A 1 160 ? 10.005 -17.293 -17.939 1.00 90.06 160 GLU A O 1
ATOM 1231 N N . PRO A 1 161 ? 9.780 -17.695 -15.746 1.00 90.38 161 PRO A N 1
ATOM 1232 C CA . PRO A 1 161 ? 8.432 -18.222 -15.902 1.00 90.38 161 PRO A CA 1
ATOM 1233 C C . PRO A 1 161 ? 7.461 -17.089 -16.256 1.00 90.38 161 PRO A C 1
ATOM 1235 O O . PRO A 1 161 ? 7.632 -15.950 -15.826 1.00 90.38 161 PRO A O 1
ATOM 1238 N N . SER A 1 162 ? 6.387 -17.410 -16.982 1.00 87.81 162 SER A N 1
ATOM 1239 C CA . SER A 1 162 ? 5.420 -16.416 -17.484 1.00 87.81 162 SER A CA 1
ATOM 1240 C C . SER A 1 162 ? 4.796 -15.533 -16.397 1.00 87.81 162 SER A C 1
ATOM 1242 O O . SER A 1 162 ? 4.471 -14.378 -16.648 1.00 87.81 162 SER A O 1
ATOM 1244 N N . GLN A 1 163 ? 4.664 -16.060 -15.178 1.00 85.75 163 GLN A N 1
ATOM 1245 C CA . GLN A 1 163 ? 4.146 -15.344 -14.009 1.00 85.75 163 GLN A CA 1
ATOM 1246 C C . GLN A 1 163 ? 5.104 -14.274 -13.464 1.00 85.75 163 GLN A C 1
ATOM 1248 O O . GLN A 1 163 ? 4.676 -13.414 -12.704 1.00 85.75 163 GLN A O 1
ATOM 1253 N N . MET A 1 164 ? 6.386 -14.332 -13.829 1.00 88.31 164 MET A N 1
ATOM 1254 C CA . MET A 1 164 ? 7.423 -13.394 -13.394 1.00 88.31 164 MET A CA 1
ATOM 1255 C C . MET A 1 164 ? 7.800 -12.387 -14.484 1.00 88.31 164 MET A C 1
ATOM 1257 O O . MET A 1 164 ? 8.793 -11.690 -14.318 1.00 88.31 164 MET A O 1
ATOM 1261 N N . ILE A 1 165 ? 7.037 -12.307 -15.579 1.00 89.50 165 ILE A N 1
ATOM 1262 C CA . ILE A 1 165 ? 7.285 -11.337 -16.648 1.00 89.50 165 ILE A CA 1
ATOM 1263 C C . ILE A 1 165 ? 6.676 -9.987 -16.260 1.00 89.50 165 ILE A C 1
ATOM 1265 O O . ILE A 1 165 ? 5.456 -9.822 -16.222 1.00 89.50 165 ILE A O 1
ATOM 1269 N N . ASN A 1 166 ? 7.537 -9.010 -16.003 1.00 93.31 166 ASN A N 1
ATOM 1270 C CA . ASN A 1 166 ? 7.185 -7.640 -15.638 1.00 93.31 166 ASN A CA 1
ATOM 1271 C C . ASN A 1 166 ? 7.482 -6.644 -16.765 1.00 93.31 166 ASN A C 1
ATOM 1273 O O . ASN A 1 166 ? 6.917 -5.543 -16.785 1.00 93.31 166 ASN A O 1
ATOM 1277 N N . LYS A 1 167 ? 8.376 -7.008 -17.694 1.00 92.56 167 LYS A N 1
ATOM 1278 C CA . LYS A 1 167 ? 8.861 -6.124 -18.757 1.00 92.56 167 LYS A CA 1
ATOM 1279 C C . LYS A 1 167 ? 7.718 -5.524 -19.582 1.00 92.56 167 LYS A C 1
ATOM 1281 O O . LYS A 1 167 ? 6.882 -6.237 -20.126 1.00 92.56 167 LYS A O 1
ATOM 1286 N N . GLY A 1 168 ? 7.730 -4.198 -19.719 1.00 89.88 168 GLY A N 1
ATOM 1287 C CA . GLY A 1 168 ? 6.783 -3.439 -20.539 1.00 89.88 168 GLY A CA 1
ATOM 1288 C C . GLY A 1 168 ? 5.371 -3.318 -19.961 1.00 89.88 168 GLY A C 1
ATOM 1289 O O . GLY A 1 168 ? 4.515 -2.740 -20.624 1.00 89.88 168 GLY A O 1
ATOM 1290 N N . ARG A 1 169 ? 5.122 -3.833 -18.749 1.00 90.00 169 ARG A N 1
ATOM 1291 C CA . ARG A 1 169 ? 3.796 -3.817 -18.109 1.00 90.00 169 ARG A CA 1
ATOM 1292 C C . ARG A 1 169 ? 3.809 -3.226 -16.702 1.00 90.00 169 ARG A C 1
ATOM 1294 O O . ARG A 1 169 ? 2.905 -2.467 -16.366 1.00 90.00 169 ARG A O 1
ATOM 1301 N N . ASN A 1 170 ? 4.797 -3.594 -15.890 1.00 93.12 170 ASN A N 1
ATOM 1302 C CA . ASN A 1 170 ? 4.845 -3.232 -14.475 1.00 93.12 170 ASN A CA 1
ATOM 1303 C C . ASN A 1 170 ? 5.883 -2.133 -14.213 1.00 93.12 170 ASN A C 1
ATOM 1305 O O . ASN A 1 170 ? 6.801 -1.914 -15.010 1.00 93.12 170 ASN A O 1
ATOM 1309 N N . TYR A 1 171 ? 5.749 -1.462 -13.071 1.00 93.38 171 TYR A N 1
ATOM 1310 C CA . TYR A 1 171 ? 6.576 -0.319 -12.687 1.00 93.38 171 TYR A CA 1
ATOM 1311 C C . TYR A 1 171 ? 7.360 -0.598 -11.409 1.00 93.38 171 TYR A C 1
ATOM 1313 O O . TYR A 1 171 ? 6.816 -1.129 -10.447 1.00 93.38 171 TYR A O 1
ATOM 1321 N N . ILE A 1 172 ? 8.626 -0.200 -11.386 1.00 93.81 172 ILE A N 1
ATOM 1322 C CA . ILE A 1 172 ? 9.478 -0.170 -10.197 1.00 93.81 172 ILE A CA 1
ATOM 1323 C C . ILE A 1 172 ? 9.181 1.130 -9.454 1.00 93.81 172 ILE A C 1
ATOM 1325 O O . ILE A 1 172 ? 9.251 2.209 -10.051 1.00 93.81 172 ILE A O 1
ATOM 1329 N N . VAL A 1 173 ? 8.859 1.024 -8.167 1.00 91.69 173 VAL A N 1
ATOM 1330 C CA . VAL A 1 173 ? 8.522 2.169 -7.308 1.00 91.69 173 VAL A CA 1
ATOM 1331 C C . VAL A 1 173 ? 9.107 1.999 -5.909 1.00 91.69 173 VAL A C 1
ATOM 1333 O O . VAL A 1 173 ? 9.480 0.897 -5.501 1.00 91.69 173 VAL A O 1
ATOM 1336 N N . SER A 1 174 ? 9.114 3.086 -5.140 1.00 88.25 174 SER A N 1
ATOM 1337 C CA . SER A 1 174 ? 9.335 3.038 -3.695 1.00 88.25 174 SER A CA 1
ATOM 1338 C C . SER A 1 174 ? 7.991 3.103 -2.969 1.00 88.25 174 SER A C 1
ATOM 1340 O O . SER A 1 174 ? 7.272 4.085 -3.096 1.00 88.25 174 SER A O 1
ATOM 1342 N N . LEU A 1 175 ? 7.636 2.059 -2.213 1.00 83.44 175 LEU A N 1
ATOM 1343 C CA . LEU A 1 175 ? 6.320 1.936 -1.556 1.00 83.44 175 LEU A CA 1
ATOM 1344 C C . LEU A 1 175 ? 6.126 2.828 -0.315 1.00 83.44 175 LEU A C 1
ATOM 1346 O O . LEU A 1 175 ? 5.039 2.847 0.252 1.00 83.44 175 LEU A O 1
ATOM 1350 N N . ASN A 1 176 ? 7.181 3.489 0.155 1.00 78.81 176 ASN A N 1
ATOM 1351 C CA . ASN A 1 176 ? 7.150 4.363 1.328 1.00 78.81 176 ASN A CA 1
ATOM 1352 C C . ASN A 1 176 ? 6.920 5.845 0.982 1.00 78.81 176 ASN A C 1
ATOM 1354 O O . ASN A 1 176 ? 7.019 6.676 1.884 1.00 78.81 176 ASN A O 1
ATOM 1358 N N . GLN A 1 177 ? 6.715 6.156 -0.300 1.00 66.19 177 GLN A N 1
ATOM 1359 C CA . GLN A 1 177 ? 6.449 7.505 -0.795 1.00 66.19 177 GLN A CA 1
ATOM 1360 C C . GLN A 1 177 ? 4.956 7.809 -0.821 1.00 66.19 177 GLN A C 1
ATOM 1362 O O . GLN A 1 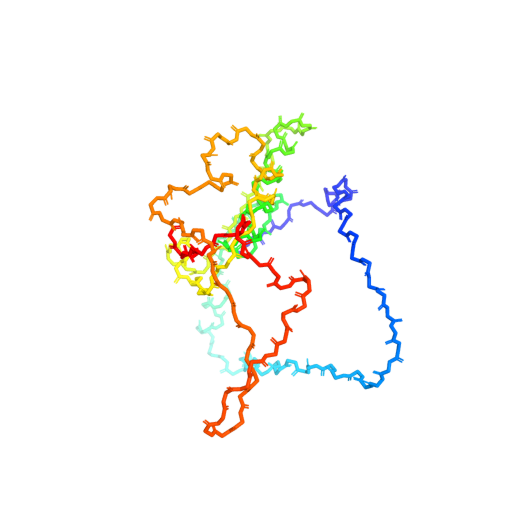177 ? 4.166 6.860 -1.035 1.00 66.19 177 GLN A O 1
#

Foldseek 3Di:
DEDADDPPPVVPDPPPPPPPDPDPDDDDDPPPPDPPPPVPPPPVPDDPVVVVVVPPDDDYDYANEEAEALAPVSVLVQLVVQVCCVPPNVNPHGYHYDHPDPDRLPPPDDQDKDFLPVLCVSCVPDPDPLSHPDPPVQKAQAADDWDWDDDPPDTHTDDDDPVRDRHPGIIGGGRSD